Protein 5IR0 (pdb70)

Structure (mmCIF, N/CA/C/O backbone):
data_5IR0
#
_entry.id   5IR0
#
_cell.length_a   126.852
_cell.length_b   126.852
_cell.length_c   51.620
_cell.angle_alpha   90.00
_cell.angle_beta   90.00
_cell.angle_gamma   90.00
#
_symmetry.space_group_name_H-M   'P 43 21 2'
#
loop_
_entity.id
_entity.type
_entity.pdbx_description
1 polymer 'Uncharacterized protein ORF19'
2 non-polymer 'CITRIC ACID'
3 water water
#
loop_
_atom_site.group_PDB
_atom_site.id
_atom_site.type_symbol
_atom_site.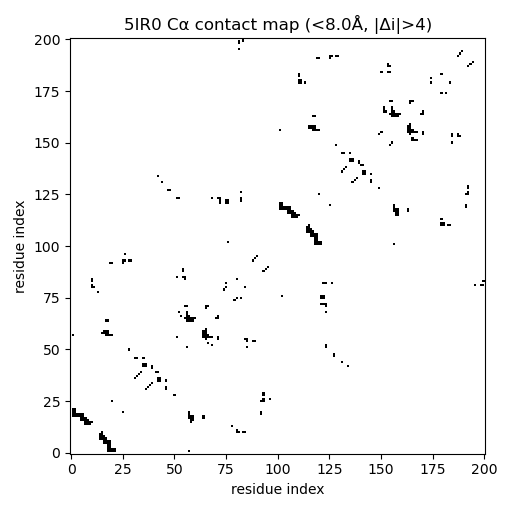label_atom_id
_atom_site.label_alt_id
_atom_site.label_comp_id
_atom_site.label_asym_id
_atom_site.label_entity_id
_atom_site.label_seq_id
_atom_site.pdbx_PDB_ins_code
_atom_site.Cartn_x
_atom_site.Cartn_y
_atom_site.Cartn_z
_atom_site.occupancy
_atom_site.B_iso_or_equiv
_atom_site.auth_seq_id
_atom_site.auth_comp_id
_atom_site.auth_asym_id
_atom_site.auth_atom_id
_atom_site.pdbx_PDB_model_num
ATOM 1 N N . GLY A 1 1 ? 60.908 32.664 34.735 1.00 50.30 0 GLY A N 1
ATOM 2 C CA . GLY A 1 1 ? 62.328 32.510 34.480 1.00 53.53 0 GLY A CA 1
ATOM 3 C C . GLY A 1 1 ? 62.589 31.867 33.134 1.00 54.36 0 GLY A C 1
ATOM 4 O O . GLY A 1 1 ? 63.188 30.794 33.052 1.00 60.59 0 GLY A O 1
ATOM 13 N N . TYR A 1 3 ? 61.735 34.275 30.067 1.00 52.29 2 TYR A N 1
ATOM 14 C CA . TYR A 1 3 ? 61.653 35.411 29.157 1.00 23.99 2 TYR A CA 1
ATOM 15 C C . TYR A 1 3 ? 62.551 36.563 29.614 1.00 24.00 2 TYR A C 1
ATOM 16 O O . TYR A 1 3 ? 62.954 36.617 30.775 1.00 24.52 2 TYR A O 1
ATOM 25 N N . THR A 1 4 ? 62.867 37.469 28.689 1.00 37.19 3 THR A N 1
ATOM 26 C CA . THR A 1 4 ? 63.706 38.631 28.986 1.00 38.55 3 THR A CA 1
ATOM 27 C C . THR A 1 4 ? 62.872 39.807 29.487 1.00 46.21 3 THR A C 1
ATOM 28 O O . THR A 1 4 ? 61.764 39.623 29.989 1.00 48.01 3 THR A O 1
ATOM 32 N N . ASN A 1 5 ? 63.413 41.013 29.348 1.00 47.48 4 ASN A N 1
ATOM 33 C CA . ASN A 1 5 ? 62.682 42.232 29.672 1.00 44.02 4 ASN A CA 1
ATOM 34 C C . ASN A 1 5 ? 62.516 43.107 28.430 1.00 40.02 4 ASN A C 1
ATOM 35 O O . ASN A 1 5 ? 61.637 43.967 28.379 1.00 58.13 4 ASN A O 1
ATOM 40 N N . THR A 1 6 ? 63.369 42.879 27.433 1.00 27.93 5 THR A N 1
ATOM 41 C CA . THR A 1 6 ? 63.268 43.577 26.154 1.00 35.46 5 THR A CA 1
ATOM 42 C C . THR A 1 6 ? 61.978 43.176 25.447 1.00 36.31 5 THR A C 1
ATOM 43 O O . THR A 1 6 ? 61.623 42.001 25.418 1.00 44.18 5 THR A O 1
ATOM 47 N N . ILE A 1 7 ? 61.283 44.151 24.871 1.00 30.90 6 ILE A N 1
ATOM 48 C CA . ILE A 1 7 ? 60.005 43.876 24.224 1.00 28.94 6 ILE A CA 1
ATOM 49 C C . ILE A 1 7 ? 60.039 44.156 22.723 1.00 30.52 6 ILE A C 1
ATOM 50 O O . ILE A 1 7 ? 60.324 45.271 22.291 1.00 37.49 6 ILE A O 1
ATOM 55 N N . ILE A 1 8 ? 59.759 43.119 21.937 1.00 28.69 7 ILE A N 1
ATOM 56 C CA . ILE A 1 8 ? 59.524 43.269 20.505 1.00 42.89 7 ILE A CA 1
ATOM 57 C C . ILE A 1 8 ? 58.041 43.531 20.298 1.00 43.57 7 ILE A C 1
ATOM 58 O O . ILE A 1 8 ? 57.226 43.179 21.147 1.00 52.65 7 ILE A O 1
ATOM 63 N N . LYS A 1 9 ? 57.684 44.134 19.170 1.00 36.60 8 LYS A N 1
ATOM 64 C CA . LYS A 1 9 ? 56.285 44.435 18.896 1.00 41.08 8 LYS A CA 1
ATOM 65 C C . LYS A 1 9 ? 56.024 44.425 17.396 1.00 40.01 8 LYS A C 1
ATOM 66 O O . LYS A 1 9 ? 56.948 44.590 16.600 1.00 40.18 8 LYS A O 1
ATOM 72 N N . THR A 1 10 ? 54.769 44.220 17.012 1.00 35.01 9 THR A N 1
ATOM 73 C CA . THR A 1 10 ? 54.402 44.204 15.602 1.00 35.93 9 THR A CA 1
ATOM 74 C C . THR A 1 10 ? 52.911 44.458 15.426 1.00 38.00 9 THR A C 1
ATOM 75 O O . THR A 1 10 ? 52.159 44.500 16.398 1.00 33.57 9 THR A O 1
ATOM 79 N N . GLU A 1 11 ? 52.495 44.635 14.177 1.00 43.74 10 GLU A N 1
ATOM 80 C CA . GLU A 1 11 ? 51.087 44.815 13.843 1.00 42.48 10 GLU A CA 1
ATOM 81 C C . GLU A 1 11 ? 50.592 43.695 12.938 1.00 45.30 10 GLU A C 1
ATOM 82 O O . GLU A 1 11 ? 50.974 43.616 11.771 1.00 45.14 10 GLU A O 1
ATOM 88 N N . ILE A 1 12 ? 49.752 42.823 13.486 1.00 54.64 11 ILE A N 1
ATOM 89 C CA . ILE A 1 12 ? 49.062 41.818 12.684 1.00 52.87 11 ILE A CA 1
ATOM 90 C C . ILE A 1 12 ? 47.578 42.163 12.630 1.00 63.98 11 ILE A C 1
ATOM 91 O O . ILE A 1 12 ? 46.985 42.524 13.647 1.00 52.86 11 ILE A O 1
ATOM 96 N N . ASP A 1 13 ? 46.995 42.057 11.438 1.00 84.19 12 ASP A N 1
ATOM 97 C CA . ASP A 1 13 ? 45.603 42.433 11.194 1.00 98.77 12 ASP A CA 1
ATOM 98 C C . ASP A 1 13 ? 45.340 43.889 11.581 1.00 96.62 12 ASP A C 1
ATOM 99 O O . ASP A 1 13 ? 45.723 44.810 10.859 1.00 97.09 12 ASP A O 1
ATOM 104 N N . GLU A 1 14 ? 44.692 44.090 12.725 1.00 91.17 13 GLU A N 1
ATOM 105 C CA . GLU A 1 14 ? 44.315 45.429 13.170 1.00 85.29 13 GLU A CA 1
ATOM 106 C C . GLU A 1 14 ? 45.092 45.869 14.408 1.00 67.72 13 GLU A C 1
ATOM 107 O O . GLU A 1 14 ? 45.422 47.046 14.563 1.00 43.84 13 GLU A O 1
ATOM 113 N N . LYS A 1 15 ? 45.380 44.913 15.286 1.00 71.31 14 LYS A N 1
ATOM 114 C CA . LYS A 1 15 ? 45.916 45.208 16.610 1.00 61.39 14 LYS A CA 1
ATOM 115 C C . LYS A 1 15 ? 47.441 45.178 16.665 1.00 54.94 14 LYS A C 1
ATOM 116 O O . LYS A 1 15 ? 48.084 44.404 15.956 1.00 44.34 14 LYS A O 1
ATOM 122 N N . VAL A 1 16 ? 48.014 46.032 17.509 1.00 56.32 15 VAL A N 1
ATOM 123 C CA . VAL A 1 16 ? 49.449 45.998 17.756 1.00 51.40 15 VAL A CA 1
ATOM 124 C C . VAL A 1 16 ? 49.694 44.983 18.869 1.00 50.41 15 VAL A C 1
ATOM 125 O O . VAL A 1 16 ? 49.105 45.069 19.948 1.00 26.30 15 VAL A O 1
ATOM 129 N N . ILE A 1 17 ? 50.533 43.994 18.583 1.00 50.33 16 ILE A N 1
ATOM 130 C CA . ILE A 1 17 ? 50.847 42.959 19.558 1.00 40.85 16 ILE A CA 1
ATOM 131 C C . ILE A 1 17 ? 52.330 42.987 19.902 1.00 25.17 16 ILE A C 1
ATOM 132 O O . ILE A 1 17 ? 53.184 43.084 19.022 1.00 25.08 16 ILE A O 1
ATOM 137 N N . LYS A 1 18 ? 52.625 42.912 21.195 1.00 24.73 17 LYS A N 1
ATOM 138 C CA . LYS A 1 18 ? 54.001 42.909 21.670 1.00 24.08 17 LYS A CA 1
ATOM 139 C C . LYS A 1 18 ? 54.245 41.702 22.567 1.00 32.29 17 LYS A C 1
ATOM 140 O O . LYS A 1 18 ? 53.348 41.253 23.280 1.00 24.57 17 LYS A O 1
ATOM 146 N N . ALA A 1 19 ? 55.460 41.172 22.519 1.00 30.52 18 ALA A N 1
ATOM 147 C CA . ALA A 1 19 ? 55.808 40.001 23.310 1.00 23.85 18 ALA A CA 1
ATOM 148 C C . ALA A 1 19 ? 57.230 40.102 23.837 1.00 46.04 18 ALA A C 1
ATOM 149 O O . ALA A 1 19 ? 58.089 40.722 23.210 1.00 50.04 18 ALA A O 1
ATOM 151 N N . PHE A 1 20 ? 57.472 39.496 24.995 1.00 35.17 19 PHE A N 1
ATOM 152 C CA . PHE A 1 20 ? 58.821 39.426 25.542 1.00 36.12 19 PHE A CA 1
ATOM 153 C C . PHE A 1 20 ? 59.716 38.614 24.610 1.00 43.89 19 PHE A C 1
ATOM 154 O O . PHE A 1 20 ? 59.233 37.780 23.844 1.00 54.35 19 PHE A O 1
ATOM 162 N N . LYS A 1 21 ? 61.019 38.870 24.662 1.00 32.03 20 LYS A N 1
ATOM 163 C CA . LYS A 1 21 ? 61.968 38.087 23.879 1.00 31.29 20 LYS A CA 1
ATOM 164 C C . LYS A 1 21 ? 62.496 36.961 24.758 1.00 42.13 20 LYS A C 1
ATOM 165 O O . LYS A 1 21 ? 62.577 37.107 25.976 1.00 51.98 20 LYS A O 1
ATOM 171 N N . LEU A 1 22 ? 62.835 35.832 24.146 1.00 39.29 21 LEU A N 1
ATOM 172 C CA . LEU A 1 22 ? 63.340 34.683 24.895 1.00 40.47 21 LEU A CA 1
ATOM 173 C C . LEU A 1 22 ? 64.796 34.877 25.321 1.00 42.85 21 LEU A C 1
ATOM 174 O O . LEU A 1 22 ? 65.514 35.698 24.749 1.00 41.66 21 LEU A O 1
ATOM 179 N N . ASP A 1 23 ? 65.220 34.116 26.328 1.00 38.23 22 ASP A N 1
ATOM 180 C CA . ASP A 1 23 ? 66.618 34.093 26.754 1.00 38.79 22 ASP A CA 1
ATOM 181 C C . ASP A 1 23 ? 67.524 33.573 25.638 1.00 37.82 22 ASP A C 1
ATOM 182 O O . ASP A 1 23 ? 67.048 32.994 24.665 1.00 37.31 22 ASP A O 1
ATOM 187 N N . ALA A 1 24 ? 68.830 33.772 25.790 1.00 41.47 23 ALA A N 1
ATOM 188 C CA . ALA A 1 24 ? 69.796 33.301 24.800 1.00 30.66 23 ALA A CA 1
ATOM 189 C C . ALA A 1 24 ? 69.858 31.776 24.758 1.00 27.31 23 ALA A C 1
ATOM 190 O O . ALA A 1 24 ? 69.849 31.175 23.682 1.00 28.10 23 ALA A O 1
ATOM 192 N N . LEU A 1 25 ? 69.930 31.158 25.933 1.00 24.57 24 LEU A N 1
ATOM 193 C CA . LEU A 1 25 ? 69.916 29.704 26.035 1.00 35.92 24 LEU A CA 1
ATOM 194 C C . LEU A 1 25 ? 68.599 29.135 25.520 1.00 41.94 24 LEU A C 1
ATOM 195 O O . LEU A 1 25 ? 68.585 28.173 24.755 1.00 43.40 24 LEU A O 1
ATOM 200 N N . THR A 1 26 ? 67.496 29.750 25.932 1.00 39.09 25 THR A N 1
ATOM 201 C CA . THR A 1 26 ? 66.165 29.270 25.574 1.00 31.66 25 THR A CA 1
ATOM 202 C C . THR A 1 26 ? 65.871 29.495 24.088 1.00 31.41 25 THR A C 1
ATOM 203 O O . THR A 1 26 ? 64.915 28.943 23.542 1.00 42.64 25 THR A O 1
ATOM 207 N N . ARG A 1 27 ? 66.699 30.308 23.439 1.00 29.93 26 ARG A N 1
ATOM 208 C CA . ARG A 1 27 ? 66.602 30.504 21.998 1.00 30.49 26 ARG A CA 1
ATOM 209 C C . ARG A 1 27 ? 67.495 29.523 21.248 1.00 35.76 26 ARG A C 1
ATOM 210 O O . ARG A 1 27 ? 67.117 29.021 20.194 1.00 39.34 26 ARG A O 1
ATOM 218 N N . SER A 1 28 ? 68.675 29.251 21.796 1.00 36.82 27 SER A N 1
ATOM 219 C CA . SER A 1 28 ? 69.610 28.319 21.175 1.00 33.55 27 SER A CA 1
ATOM 220 C C . SER A 1 28 ? 69.075 26.888 21.198 1.00 40.07 27 SER A C 1
ATOM 221 O O . SER A 1 28 ? 69.204 26.152 20.218 1.00 45.28 27 SER A O 1
ATOM 224 N N . LYS A 1 29 ? 68.481 26.507 22.326 1.00 39.33 28 LYS A N 1
ATOM 225 C CA . LYS A 1 29 ? 67.913 25.175 22.508 1.00 45.92 28 LYS A CA 1
ATOM 226 C C . LYS A 1 29 ? 66.829 24.881 21.475 1.00 46.32 28 LYS A C 1
ATOM 227 O O . LYS A 1 29 ? 66.915 23.896 20.740 1.00 55.85 28 LYS A O 1
ATOM 233 N N . LEU A 1 30 ? 65.815 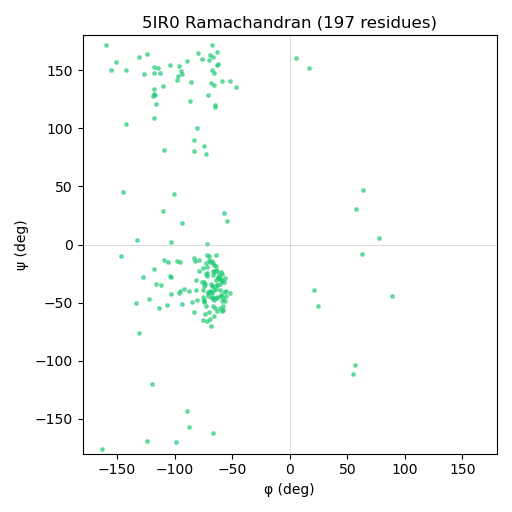25.742 21.436 1.00 39.59 29 LEU A N 1
ATOM 234 C CA . LEU A 1 30 ? 64.723 25.629 20.473 1.00 43.17 29 LEU A CA 1
ATOM 235 C C . LEU A 1 30 ? 65.254 25.605 19.045 1.00 47.96 29 LEU A C 1
ATOM 236 O O . LEU A 1 30 ? 64.884 24.743 18.248 1.00 49.60 29 LEU A O 1
ATOM 241 N N . PHE A 1 31 ? 66.139 26.548 18.741 1.00 37.66 30 PHE A N 1
ATOM 242 C CA . PHE A 1 31 ? 66.756 26.641 17.423 1.00 37.03 30 PHE A CA 1
ATOM 243 C C . PHE A 1 31 ? 67.575 25.398 17.066 1.00 35.68 30 PHE A C 1
ATOM 244 O O . PHE A 1 31 ? 67.737 25.078 15.891 1.00 33.33 30 PHE A O 1
ATOM 252 N N . PHE A 1 32 ? 68.083 24.692 18.071 1.00 34.87 31 PHE A N 1
ATOM 253 C CA . PHE A 1 32 ? 68.852 23.481 17.805 1.00 38.48 31 PHE A CA 1
ATOM 254 C C . PHE A 1 32 ? 67.963 22.314 17.377 1.00 53.74 31 PHE A C 1
ATOM 255 O O . PHE A 1 32 ? 68.267 21.631 16.396 1.00 61.43 31 PHE A O 1
ATOM 263 N N . LYS A 1 33 ? 66.874 22.077 18.106 1.00 56.90 32 LYS A N 1
ATOM 264 C CA . LYS A 1 33 ? 65.986 20.970 17.761 1.00 64.37 32 LYS A CA 1
ATOM 265 C C . LYS A 1 33 ? 65.111 21.283 16.552 1.00 72.92 32 LYS A C 1
ATOM 266 O O . LYS A 1 33 ? 64.780 20.384 15.784 1.00 93.73 32 LYS A O 1
ATOM 272 N N . LEU A 1 34 ? 64.743 22.547 16.373 1.00 48.71 33 LEU A N 1
ATOM 273 C CA . LEU A 1 34 ? 63.930 22.925 15.220 1.00 50.34 33 LEU A CA 1
ATOM 274 C C . LEU A 1 34 ? 64.675 22.701 13.909 1.00 63.25 33 LEU A C 1
ATOM 275 O O . LEU A 1 34 ? 64.083 22.270 12.919 1.00 68.34 33 LEU A O 1
ATOM 280 N N . THR A 1 35 ? 65.973 22.988 13.903 1.00 61.35 34 THR A N 1
ATOM 281 C CA . THR A 1 35 ? 66.786 22.748 12.716 1.00 63.08 34 THR A CA 1
ATOM 282 C C . THR A 1 35 ? 67.066 21.261 12.524 1.00 57.13 34 THR A C 1
ATOM 283 O O . THR A 1 35 ? 67.124 20.782 11.393 1.00 65.71 34 THR A O 1
ATOM 287 N N . THR A 1 36 ? 67.236 20.533 13.624 1.00 49.04 35 THR A N 1
ATOM 288 C CA . THR A 1 36 ? 67.576 19.114 13.540 1.00 57.85 35 THR A CA 1
ATOM 289 C C . THR A 1 36 ? 66.351 18.202 13.429 1.00 72.49 35 THR A C 1
ATOM 290 O O . THR A 1 36 ? 66.371 17.227 12.678 1.00 80.02 35 THR A O 1
ATOM 294 N N . LYS A 1 37 ? 65.288 18.514 14.164 1.00 74.85 36 LYS A N 1
ATOM 295 C CA . LYS A 1 37 ? 64.145 17.608 14.242 1.00 74.85 36 LYS A CA 1
ATOM 296 C C . LYS A 1 37 ? 62.955 18.055 13.387 1.00 80.65 36 LYS A C 1
ATOM 297 O O . LYS A 1 37 ? 61.912 17.401 13.382 1.00 77.88 36 LYS A O 1
ATOM 303 N N . LEU A 1 38 ? 63.117 19.157 12.658 1.00 84.79 37 LEU A N 1
ATOM 304 C CA . LEU A 1 38 ? 62.089 19.624 11.727 1.00 94.36 37 LEU A CA 1
ATOM 305 C C . LEU A 1 38 ? 62.679 20.015 10.367 1.00 92.24 37 LEU A C 1
ATOM 306 O O . LEU A 1 38 ? 62.204 19.559 9.325 1.00 96.09 37 LEU A O 1
ATOM 311 N N . ALA A 1 39 ? 63.720 20.844 10.382 1.00 83.04 38 ALA A N 1
ATOM 312 C CA . ALA A 1 39 ? 64.293 21.391 9.149 1.00 72.41 38 ALA A CA 1
ATOM 313 C C . ALA A 1 39 ? 65.074 20.378 8.307 1.00 66.95 38 ALA A C 1
ATOM 314 O O . ALA A 1 39 ? 64.671 20.054 7.189 1.00 67.82 38 ALA A O 1
ATOM 316 N N . VAL A 1 40 ? 66.190 19.882 8.838 1.00 62.82 39 VAL A N 1
ATOM 317 C CA . VAL A 1 40 ? 67.084 19.013 8.063 1.00 81.61 39 VAL A CA 1
ATOM 318 C C . VAL A 1 40 ? 66.509 17.653 7.619 1.00 99.83 39 VAL A C 1
ATOM 319 O O . VAL A 1 40 ? 67.160 16.947 6.848 1.00 101.07 39 VAL A O 1
ATOM 323 N N . PRO A 1 41 ? 65.315 17.257 8.111 1.00 106.71 40 PRO A N 1
ATOM 324 C CA . PRO A 1 41 ? 64.677 16.172 7.357 1.00 112.84 40 PRO A CA 1
ATOM 325 C C . PRO A 1 41 ? 64.391 16.532 5.897 1.00 107.90 40 PRO A C 1
ATOM 326 O O . PRO A 1 41 ? 64.266 15.636 5.061 1.00 107.01 40 PRO A O 1
ATOM 330 N N . PHE A 1 42 ? 64.279 17.824 5.603 1.00 100.56 41 PHE A N 1
ATOM 331 C CA . PHE A 1 42 ? 64.116 18.286 4.227 1.00 95.19 41 PHE A CA 1
ATOM 332 C C . PHE A 1 42 ? 65.369 19.011 3.744 1.00 83.64 41 PHE A C 1
ATOM 333 O O . PHE A 1 42 ? 66.345 18.382 3.338 1.00 80.71 41 PHE A O 1
ATOM 341 N N . HIS A 1 68 ? 57.779 11.315 9.800 1.00 112.86 67 HIS A N 1
ATOM 342 C CA . HIS A 1 68 ? 59.130 11.289 10.347 1.00 117.95 67 HIS A CA 1
ATOM 343 C C . HIS A 1 68 ? 59.311 12.347 11.426 1.00 118.69 67 HIS A C 1
ATOM 344 O O . HIS A 1 68 ? 59.886 12.079 12.482 1.00 115.38 67 HIS A O 1
ATOM 351 N N . LEU A 1 69 ? 58.817 13.550 11.149 1.00 122.62 68 LEU A N 1
ATOM 352 C CA . LEU A 1 69 ? 59.034 14.693 12.028 1.00 121.68 68 LEU A CA 1
ATOM 353 C C . LEU A 1 69 ? 58.350 14.518 13.379 1.00 117.66 68 LEU A C 1
ATOM 354 O O . LEU A 1 69 ? 57.288 13.901 13.480 1.00 117.83 68 LEU A O 1
ATOM 359 N N . ASP A 1 70 ? 58.972 15.071 14.415 1.00 109.01 69 ASP A N 1
ATOM 360 C CA . ASP A 1 70 ? 58.404 15.047 15.753 1.00 94.12 69 ASP A CA 1
ATOM 361 C C . ASP A 1 70 ? 57.185 15.957 15.808 1.00 88.38 69 ASP A C 1
ATOM 362 O O . ASP A 1 70 ? 57.034 16.856 14.982 1.00 82.91 69 ASP A O 1
ATOM 367 N N . GLN A 1 71 ? 56.317 15.718 16.784 1.00 90.64 70 GLN A N 1
ATOM 368 C CA . GLN A 1 71 ? 55.078 16.472 16.894 1.00 82.71 70 GLN A CA 1
ATOM 369 C C . GLN A 1 71 ? 55.060 17.273 18.192 1.00 82.23 70 GLN A C 1
ATOM 370 O O . GLN A 1 71 ? 54.530 18.382 18.244 1.00 81.36 70 GLN A O 1
ATOM 376 N N . GLU A 1 72 ? 55.664 16.705 19.231 1.00 86.79 71 GLU A N 1
ATOM 377 C CA . GLU A 1 72 ? 55.733 17.351 20.537 1.00 90.66 71 GLU A CA 1
ATOM 378 C C . GLU A 1 72 ? 56.737 18.511 20.483 1.00 92.46 71 GLU A C 1
ATOM 379 O O . GLU A 1 72 ? 56.727 19.392 21.339 1.00 83.90 71 GLU A O 1
ATOM 385 N N . THR A 1 73 ? 57.578 18.518 19.450 1.00 44.78 72 THR A N 1
ATOM 386 C CA . THR A 1 73 ? 58.507 19.623 19.209 1.00 50.58 72 THR A CA 1
ATOM 387 C C . THR A 1 73 ? 57.767 20.881 18.762 1.00 52.59 72 THR A C 1
ATOM 388 O O . THR A 1 73 ? 57.878 21.932 19.397 1.00 55.93 72 THR A O 1
ATOM 392 N N . PHE A 1 74 ? 57.026 20.772 17.661 1.00 51.46 73 PHE A N 1
ATOM 393 C CA . PHE A 1 74 ? 56.220 21.884 17.160 1.00 36.23 73 PHE A CA 1
ATOM 394 C C . PHE A 1 74 ? 55.264 22.386 18.231 1.00 27.49 73 PHE A C 1
ATOM 395 O O . PHE A 1 74 ? 55.065 23.589 18.388 1.00 23.23 73 PHE A O 1
ATOM 403 N N . GLU A 1 75 ? 54.685 21.447 18.971 1.00 24.89 74 GLU A N 1
ATOM 404 C CA . GLU A 1 75 ? 53.751 21.764 20.044 1.00 24.88 74 GLU A CA 1
ATOM 405 C C . GLU A 1 75 ? 54.458 22.455 21.210 1.00 35.00 74 GLU A C 1
ATOM 406 O O . GLU A 1 75 ? 53.883 23.326 21.862 1.00 38.99 74 GLU A O 1
ATOM 412 N N . GLU A 1 76 ? 55.709 22.079 21.463 1.00 34.10 75 GLU A N 1
ATOM 413 C CA . GLU A 1 76 ? 56.466 22.673 22.563 1.00 31.72 75 GLU A CA 1
ATOM 414 C C . GLU A 1 76 ? 56.859 24.121 22.266 1.00 30.14 75 GLU A C 1
ATOM 415 O O . GLU A 1 76 ? 56.776 24.978 23.144 1.00 32.11 75 GLU A O 1
ATOM 421 N N . THR A 1 77 ? 57.276 24.394 21.029 1.00 22.95 76 THR A N 1
ATOM 422 C CA . THR A 1 77 ? 57.756 25.728 20.657 1.00 22.80 76 THR A CA 1
ATOM 423 C C . THR A 1 77 ? 56.671 26.790 20.773 1.00 44.28 76 THR A C 1
ATOM 424 O O . THR A 1 77 ? 56.841 27.788 21.477 1.00 42.71 76 THR A O 1
ATOM 428 N N . GLN A 1 78 ? 55.565 26.574 20.068 1.00 34.37 77 GLN A N 1
ATOM 429 C CA . GLN A 1 78 ? 54.488 27.554 20.006 1.00 33.70 77 GLN A CA 1
ATOM 430 C C . GLN A 1 78 ? 53.824 27.750 21.364 1.00 27.61 77 GLN A C 1
ATOM 431 O O . GLN A 1 78 ? 53.144 28.743 21.591 1.00 32.81 77 GLN A O 1
ATOM 437 N N . LEU A 1 79 ? 54.026 26.802 22.270 1.00 22.87 78 LEU A N 1
ATOM 438 C CA . LEU A 1 79 ? 53.500 26.934 23.622 1.00 29.11 78 LEU A CA 1
ATOM 439 C C . LEU A 1 79 ? 54.398 27.868 24.438 1.00 29.96 78 LEU A C 1
ATOM 440 O O . LEU A 1 79 ? 54.017 28.334 25.512 1.00 41.43 78 LEU A O 1
ATOM 445 N N . ILE A 1 80 ? 55.586 28.145 23.903 1.00 28.07 79 ILE A N 1
ATOM 446 C CA . ILE A 1 80 ? 56.564 29.033 24.533 1.00 30.39 79 ILE A CA 1
ATOM 447 C C . ILE A 1 80 ? 56.582 30.398 23.858 1.00 22.33 79 ILE A C 1
ATOM 448 O O . ILE A 1 80 ? 56.651 31.432 24.522 1.00 22.21 79 ILE A O 1
ATOM 453 N N . LEU A 1 81 ? 56.538 30.388 22.528 1.00 30.61 80 LEU A N 1
ATOM 454 C CA . LEU A 1 81 ? 56.535 31.617 21.745 1.00 33.49 80 LEU A CA 1
ATOM 455 C C . LEU A 1 81 ? 55.254 32.410 22.006 1.00 28.19 80 LEU A C 1
ATOM 456 O O . LEU A 1 81 ? 55.310 33.612 22.277 1.00 22.12 80 LEU A O 1
ATOM 461 N N . PHE A 1 82 ? 54.108 31.734 21.958 1.00 26.84 81 PHE A N 1
ATOM 462 C CA . PHE A 1 82 ? 52.842 32.368 22.306 1.00 22.40 81 PHE A CA 1
ATOM 463 C C . PHE A 1 82 ? 52.816 32.646 23.810 1.00 22.34 81 PHE A C 1
ATOM 464 O O . PHE A 1 82 ? 51.994 33.414 24.300 1.00 58.24 81 PHE A O 1
ATOM 472 N N . GLY A 1 83 ? 53.736 32.016 24.532 1.00 22.33 82 GLY A N 1
ATOM 473 C CA . GLY A 1 83 ? 53.907 32.263 25.950 1.00 22.27 82 GLY A CA 1
ATOM 474 C C . GLY A 1 83 ? 54.541 33.608 26.259 1.00 31.64 82 GLY A C 1
ATOM 475 O O . GLY A 1 83 ? 54.341 34.164 27.335 1.00 27.94 82 GLY A O 1
ATOM 476 N N . SER A 1 84 ? 55.311 34.131 25.311 1.00 29.37 83 SER A N 1
ATOM 477 C CA . SER A 1 84 ? 56.012 35.400 25.487 1.00 21.85 83 SER A CA 1
ATOM 478 C C . SER A 1 84 ? 55.063 36.593 25.571 1.00 47.93 83 SER A C 1
ATOM 479 O O . SER A 1 84 ? 55.323 37.549 26.301 1.00 56.21 83 SER A O 1
ATOM 482 N N . ILE A 1 85 ? 53.976 36.521 24.807 1.00 43.08 84 ILE A N 1
ATOM 483 C CA . ILE A 1 85 ? 53.009 37.611 24.656 1.00 21.86 84 ILE A CA 1
ATOM 484 C C . ILE A 1 85 ? 52.596 38.248 25.988 1.00 34.56 84 ILE A C 1
ATOM 485 O O . ILE A 1 85 ? 52.333 37.546 26.968 1.00 31.57 84 ILE A O 1
ATOM 490 N N . VAL A 1 86 ? 52.542 39.579 26.024 1.00 21.69 85 VAL A N 1
ATOM 491 C CA . VAL A 1 86 ? 52.282 40.296 27.272 1.00 36.35 85 VAL A CA 1
ATOM 492 C C . VAL A 1 86 ? 50.860 40.849 27.373 1.00 21.68 85 VAL A C 1
ATOM 493 O O . VAL A 1 86 ? 50.205 41.100 26.361 1.00 21.72 85 VAL A O 1
ATOM 497 N N . GLU A 1 87 ? 50.396 41.032 28.608 1.00 23.18 86 GLU A N 1
ATOM 498 C CA . GLU A 1 87 ? 49.080 41.607 28.880 1.00 33.88 86 GLU A CA 1
ATOM 499 C C . GLU A 1 87 ? 49.178 42.732 29.911 1.00 47.80 86 GLU A C 1
ATOM 500 O O . GLU A 1 87 ? 49.124 43.912 29.563 1.00 63.01 86 GLU A O 1
ATOM 506 N N . ASP A 1 88 ? 49.333 42.357 31.177 1.00 47.34 87 ASP A N 1
ATOM 507 C CA . ASP A 1 88 ? 49.349 43.325 32.269 1.00 54.93 87 ASP A CA 1
ATOM 508 C C . ASP A 1 88 ? 50.764 43.631 32.743 1.00 46.93 87 ASP A C 1
ATOM 509 O O . ASP A 1 88 ? 51.019 43.704 33.945 1.00 47.03 87 ASP A O 1
ATOM 514 N N . GLY A 1 89 ? 51.682 43.806 31.800 1.00 49.71 88 GLY A N 1
ATOM 515 C CA . GLY A 1 89 ? 53.081 43.990 32.138 1.00 56.37 88 GLY A CA 1
ATOM 516 C C . GLY A 1 89 ? 53.727 42.667 32.508 1.00 50.54 88 GLY A C 1
ATOM 517 O O . GLY A 1 89 ? 54.883 42.624 32.935 1.00 44.35 88 GLY A O 1
ATOM 518 N N . GLU A 1 90 ? 52.965 41.588 32.350 1.00 46.14 89 GLU A N 1
ATOM 519 C CA . GLU A 1 90 ? 53.449 40.233 32.595 1.00 45.98 89 GLU A CA 1
ATOM 520 C C . GLU A 1 90 ? 53.240 39.403 31.330 1.00 54.56 89 GLU A C 1
ATOM 521 O O . GLU A 1 90 ? 52.915 39.956 30.285 1.00 59.28 89 GLU A O 1
ATOM 527 N N . ALA A 1 91 ? 53.418 38.087 31.416 1.00 51.55 90 ALA A N 1
ATOM 528 C CA . ALA A 1 91 ? 53.358 37.243 30.224 1.00 34.72 90 ALA A CA 1
ATOM 529 C C . ALA A 1 91 ? 52.234 36.213 30.253 1.00 42.84 90 ALA A C 1
ATOM 530 O O . ALA A 1 91 ? 51.863 35.705 31.310 1.00 53.81 90 ALA A O 1
ATOM 532 N N . LEU A 1 92 ? 51.704 35.911 29.071 1.00 42.86 91 LEU A N 1
ATOM 533 C CA . LEU A 1 92 ? 50.737 34.831 28.892 1.00 36.61 91 LEU A CA 1
ATOM 534 C C . LEU A 1 92 ? 51.425 33.474 28.966 1.00 36.43 91 LEU A C 1
ATOM 535 O O . LEU A 1 92 ? 51.773 32.906 27.940 1.00 45.68 91 LEU A O 1
ATOM 540 N N . ALA A 1 93 ? 51.619 32.950 30.170 1.00 32.28 92 ALA A N 1
ATOM 541 C CA . ALA A 1 93 ? 52.318 31.675 30.323 1.00 22.37 92 ALA A CA 1
ATOM 542 C C . ALA A 1 93 ? 51.443 30.474 29.939 1.00 29.56 92 ALA A C 1
ATOM 543 O O . ALA A 1 93 ? 51.734 29.767 28.973 1.00 22.61 92 ALA A O 1
ATOM 545 N N . THR A 1 94 ? 50.377 30.253 30.704 1.00 26.19 93 THR A N 1
ATOM 546 C CA . THR A 1 94 ? 49.508 29.087 30.532 1.00 27.05 93 THR A CA 1
ATOM 547 C C . THR A 1 94 ? 48.724 29.108 29.218 1.00 27.54 93 THR A C 1
ATOM 548 O O . THR A 1 94 ? 48.397 30.177 28.705 1.00 28.97 93 THR A O 1
ATOM 552 N N . PRO A 1 95 ? 48.409 27.914 28.679 1.00 23.02 94 PRO A N 1
ATOM 553 C CA . PRO A 1 95 ? 47.535 27.776 27.506 1.00 23.11 94 PRO A CA 1
ATOM 554 C C . PRO A 1 95 ? 46.119 28.259 27.798 1.00 36.14 94 PRO A C 1
ATOM 555 O O . PRO A 1 95 ? 45.368 28.584 26.877 1.00 28.47 94 PRO A O 1
ATOM 559 N N . GLU A 1 96 ? 45.772 28.281 29.082 1.00 32.87 95 GLU A N 1
ATOM 560 C CA . GLU A 1 96 ? 44.482 28.772 29.552 1.00 39.90 95 GLU A CA 1
ATOM 561 C C . GLU A 1 96 ? 44.294 30.240 29.171 1.00 38.13 95 GLU A C 1
ATOM 562 O O . GLU A 1 96 ? 43.171 30.697 28.959 1.00 47.56 95 GLU A O 1
ATOM 568 N N . ALA A 1 97 ? 45.405 30.965 29.070 1.00 35.00 96 ALA A N 1
ATOM 569 C CA . ALA A 1 97 ? 45.374 32.388 28.749 1.00 35.84 96 ALA A CA 1
ATOM 570 C C . ALA A 1 97 ? 45.904 32.688 27.347 1.00 33.52 96 ALA A C 1
ATOM 571 O O . ALA A 1 97 ? 45.726 33.795 26.841 1.00 47.33 96 ALA A O 1
ATOM 573 N N . ILE A 1 98 ? 46.557 31.709 26.726 1.00 28.95 97 ILE A N 1
ATOM 574 C CA . ILE A 1 98 ? 47.024 31.854 25.349 1.00 22.81 97 ILE A CA 1
ATOM 575 C C . ILE A 1 98 ? 45.842 31.729 24.386 1.00 37.97 97 ILE A C 1
ATOM 576 O O . ILE A 1 98 ? 45.700 32.521 23.455 1.00 22.90 97 ILE A O 1
ATOM 581 N N . ASN A 1 99 ? 44.992 30.733 24.624 1.00 51.27 98 ASN A N 1
ATOM 582 C CA . ASN A 1 99 ? 43.800 30.520 23.808 1.00 51.89 98 ASN A CA 1
ATOM 583 C C . ASN A 1 99 ? 42.705 31.541 24.109 1.00 46.89 98 ASN A C 1
ATOM 584 O O . ASN A 1 99 ? 41.937 31.916 23.222 1.00 49.60 98 ASN A O 1
ATOM 589 N N . LYS A 1 100 ? 42.636 31.980 25.363 1.00 23.17 99 LYS A N 1
ATOM 590 C CA . LYS A 1 100 ? 41.688 33.014 25.771 1.00 23.15 99 LYS A CA 1
ATOM 591 C C . LYS A 1 100 ? 41.991 34.322 25.048 1.00 23.03 99 LYS A C 1
ATOM 592 O O . LYS A 1 100 ? 41.091 34.979 24.521 1.00 43.97 99 LYS A O 1
ATOM 598 N N . TRP A 1 101 ? 43.270 34.679 25.021 1.00 22.88 100 TRP A N 1
ATOM 599 C CA . TRP A 1 101 ? 43.748 35.853 24.302 1.00 22.75 100 TRP A CA 1
ATOM 600 C C . TRP A 1 101 ? 43.409 35.769 22.818 1.00 22.83 100 TRP A C 1
ATOM 601 O O . TRP A 1 101 ? 42.875 36.712 22.234 1.00 40.51 100 TRP A O 1
ATOM 612 N N . PHE A 1 102 ? 43.719 34.625 22.221 1.00 22.91 101 PHE A N 1
ATOM 613 C CA . PHE A 1 102 ? 43.489 34.399 20.799 1.00 31.31 101 PHE A CA 1
ATOM 614 C C . PHE A 1 102 ? 42.017 34.489 20.392 1.00 35.93 101 PHE A C 1
ATOM 615 O O . PHE A 1 102 ? 41.702 34.845 19.257 1.00 29.26 101 PHE A O 1
ATOM 623 N N . GLU A 1 103 ? 41.119 34.158 21.314 1.00 30.65 102 GLU A N 1
ATOM 624 C CA . GLU A 1 103 ? 39.685 34.221 21.041 1.00 35.36 102 GLU A CA 1
ATOM 625 C C . GLU A 1 103 ? 39.201 35.671 21.046 1.00 44.86 102 GLU A C 1
ATOM 626 O O . GLU A 1 103 ? 38.361 36.058 20.229 1.00 62.01 102 GLU A O 1
ATOM 632 N N . TYR A 1 104 ? 39.735 36.468 21.968 1.00 37.32 103 TYR A N 1
ATOM 633 C CA . TYR A 1 104 ? 39.421 37.891 22.034 1.00 31.12 103 TYR A CA 1
ATOM 634 C C . TYR A 1 104 ? 40.006 38.620 20.835 1.00 24.85 103 TYR A C 1
ATOM 635 O O . TYR A 1 104 ? 39.284 39.061 19.943 1.00 37.08 103 TYR A O 1
ATOM 644 N N . ASN A 1 105 ? 41.330 38.727 20.827 1.00 25.57 104 ASN A N 1
ATOM 645 C CA . ASN A 1 105 ? 42.039 39.570 19.873 1.00 32.76 104 ASN A CA 1
ATOM 646 C C . ASN A 1 105 ? 42.017 39.049 18.437 1.00 34.88 104 ASN A C 1
ATOM 647 O O . ASN A 1 105 ? 42.412 39.755 17.514 1.00 51.69 104 ASN A O 1
ATOM 652 N N . ASP A 1 106 ? 41.555 37.815 18.260 1.00 22.97 105 ASP A N 1
ATOM 653 C CA . ASP A 1 106 ? 41.194 37.297 16.941 1.00 35.53 105 ASP A CA 1
ATOM 654 C C . ASP A 1 106 ? 42.343 37.346 15.927 1.00 36.82 105 ASP A C 1
ATOM 655 O O . ASP A 1 106 ? 42.115 37.483 14.725 1.00 23.07 105 ASP A O 1
ATOM 660 N N . VAL A 1 107 ? 43.574 37.226 16.412 1.00 36.29 106 VAL A N 1
ATOM 661 C CA . VAL A 1 107 ? 44.747 37.260 15.543 1.00 32.13 106 VAL A CA 1
ATOM 662 C C . VAL A 1 107 ? 45.057 35.876 14.979 1.00 37.32 106 VAL A C 1
ATOM 663 O O . VAL A 1 107 ? 44.948 34.875 15.682 1.00 53.04 106 VAL A O 1
ATOM 667 N N . ASN A 1 108 ? 45.436 35.825 13.706 1.00 22.94 107 ASN A N 1
ATOM 668 C CA . ASN A 1 108 ? 45.838 34.575 13.072 1.00 23.04 107 ASN A CA 1
ATOM 669 C C . ASN A 1 108 ? 47.106 34.019 13.711 1.00 34.89 107 ASN A C 1
ATOM 670 O O . ASN A 1 108 ? 48.147 34.678 13.704 1.00 42.23 107 ASN A O 1
ATOM 675 N N . PRO A 1 109 ? 47.015 32.799 14.268 1.00 33.10 108 PRO A N 1
ATOM 676 C CA . PRO A 1 109 ? 48.093 32.126 15.006 1.00 37.67 108 PRO A CA 1
ATOM 677 C C . PRO A 1 109 ? 49.405 31.996 14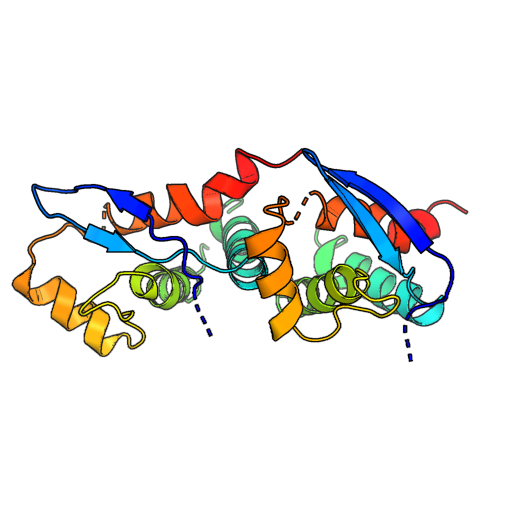.235 1.00 44.15 108 PRO A C 1
ATOM 678 O O . PRO A 1 109 ? 50.457 32.331 14.781 1.00 52.36 108 PRO A O 1
ATOM 690 N N . ASP A 1 111 ? 50.756 33.572 11.563 1.00 46.65 110 ASP A N 1
ATOM 691 C CA . ASP A 1 111 ? 51.489 34.816 11.336 1.00 52.70 110 ASP A CA 1
ATOM 692 C C . ASP A 1 111 ? 52.129 35.304 12.633 1.00 47.33 110 ASP A C 1
ATOM 693 O O . ASP A 1 111 ? 53.257 35.794 12.637 1.00 55.32 110 ASP A O 1
ATOM 698 N N . LEU A 1 112 ? 51.405 35.159 13.737 1.00 33.99 111 LEU A N 1
ATOM 699 C CA . LEU A 1 112 ? 51.955 35.476 15.049 1.00 27.99 111 LEU A CA 1
ATOM 700 C C . LEU A 1 112 ? 52.990 34.418 15.442 1.00 40.62 111 LEU A C 1
ATOM 701 O O . LEU A 1 112 ? 53.838 34.655 16.305 1.00 57.43 111 LEU A O 1
ATOM 706 N N . PHE A 1 113 ? 52.928 33.258 14.792 1.00 34.96 112 PHE A N 1
ATOM 707 C CA . PHE A 1 113 ? 53.924 32.210 14.995 1.00 29.96 112 PHE A CA 1
ATOM 708 C C . PHE A 1 113 ? 55.142 32.433 14.103 1.00 32.39 112 PHE A C 1
ATOM 709 O O . PHE A 1 113 ? 56.279 32.393 14.574 1.00 22.39 112 PHE A O 1
ATOM 717 N N . VAL A 1 114 ? 54.893 32.665 12.815 1.00 26.85 113 VAL A N 1
ATOM 718 C CA . VAL A 1 114 ? 55.956 32.929 11.845 1.00 22.46 113 VAL A CA 1
ATOM 719 C C . VAL A 1 114 ? 56.814 34.125 12.266 1.00 29.86 113 VAL A C 1
ATOM 720 O O . VAL A 1 114 ? 58.039 34.094 12.143 1.00 36.11 113 VAL A O 1
ATOM 724 N N . TRP A 1 115 ? 56.163 35.165 12.784 1.00 23.61 114 TRP A N 1
ATOM 725 C CA . TRP A 1 115 ? 56.860 36.357 13.264 1.00 26.86 114 TRP A CA 1
ATOM 726 C C . TRP A 1 115 ? 57.757 36.056 14.459 1.00 31.87 114 TRP A C 1
ATOM 727 O O . TRP A 1 115 ? 58.952 36.353 14.431 1.00 34.47 114 TRP A O 1
ATOM 738 N N . LEU A 1 116 ? 57.177 35.468 15.504 1.00 42.78 115 LEU A N 1
ATOM 739 C CA . LEU A 1 116 ? 57.914 35.163 16.728 1.00 38.97 115 LEU A CA 1
ATOM 740 C C . LEU A 1 116 ? 59.103 34.231 16.463 1.00 36.11 115 LEU A C 1
ATOM 741 O O . LEU A 1 116 ? 60.081 34.240 17.213 1.00 21.90 115 LEU A O 1
ATOM 746 N N . VAL A 1 117 ? 59.024 33.446 15.391 1.00 22.09 116 VAL A N 1
ATOM 747 C CA . VAL A 1 117 ? 60.143 32.610 14.970 1.00 29.84 116 VAL A CA 1
ATOM 748 C C . VAL A 1 117 ? 61.242 33.456 14.330 1.00 33.22 116 VAL A C 1
ATOM 749 O O . VAL A 1 117 ? 62.414 33.330 14.684 1.00 30.30 116 VAL A O 1
ATOM 753 N N . ASP A 1 118 ? 60.853 34.329 13.404 1.00 39.42 117 ASP A N 1
ATOM 754 C CA . ASP A 1 118 ? 61.801 35.198 12.706 1.00 47.59 117 ASP A CA 1
ATOM 755 C C . ASP A 1 118 ? 62.498 36.189 13.634 1.00 47.47 117 ASP A C 1
ATOM 756 O O . ASP A 1 118 ? 63.539 36.743 13.283 1.00 56.70 117 ASP A O 1
ATOM 761 N N . GLU A 1 119 ? 61.928 36.413 14.814 1.00 38.88 118 GLU A N 1
ATOM 762 C CA . GLU A 1 119 ? 62.460 37.416 15.732 1.00 37.70 118 GLU A CA 1
ATOM 763 C C . GLU A 1 119 ? 63.261 36.805 16.885 1.00 43.79 118 GLU A C 1
ATOM 764 O O . GLU A 1 119 ? 64.167 37.443 17.423 1.00 51.90 118 GLU A O 1
ATOM 770 N N . ASN A 1 120 ? 62.935 35.572 17.260 1.00 43.14 119 ASN A N 1
ATOM 771 C CA . ASN A 1 120 ? 63.625 34.920 18.369 1.00 42.63 119 ASN A CA 1
ATOM 772 C C . ASN A 1 120 ? 64.634 33.867 17.911 1.00 37.07 119 ASN A C 1
ATOM 773 O O . ASN A 1 120 ? 65.626 33.616 18.595 1.00 40.21 119 ASN A O 1
ATOM 778 N N . LEU A 1 121 ? 64.397 33.271 16.745 1.00 26.89 120 LEU A N 1
ATOM 779 C CA . LEU A 1 121 ? 65.202 32.138 16.290 1.00 26.02 120 LEU A CA 1
ATOM 780 C C . LEU A 1 121 ? 66.049 32.445 15.055 1.00 28.10 120 LEU A C 1
ATOM 781 O O . LEU A 1 121 ? 67.264 32.252 15.068 1.00 37.12 120 LEU A O 1
ATOM 786 N N . VAL A 1 122 ? 65.403 32.917 13.993 1.00 43.87 121 VAL A N 1
ATOM 787 C CA . VAL A 1 122 ? 66.079 33.199 12.726 1.00 60.05 121 VAL A CA 1
ATOM 788 C C . VAL A 1 122 ? 67.199 34.234 12.899 1.00 64.67 121 VAL A C 1
ATOM 789 O O . VAL A 1 122 ? 68.212 34.196 12.192 1.00 64.30 121 VAL A O 1
ATOM 793 N N . THR A 1 123 ? 67.019 35.137 13.861 1.00 58.83 122 THR A N 1
ATOM 794 C CA . THR A 1 123 ? 68.021 36.156 14.175 1.00 55.69 122 THR A CA 1
ATOM 795 C C . THR A 1 123 ? 69.367 35.544 14.564 1.00 56.54 122 THR A C 1
ATOM 796 O O . THR A 1 123 ? 70.420 36.131 14.306 1.00 61.16 122 THR A O 1
ATOM 800 N N . LEU A 1 124 ? 69.325 34.369 15.186 1.00 50.58 123 LEU A N 1
ATOM 801 C CA . LEU A 1 124 ? 70.537 33.646 15.556 1.00 46.28 123 LEU A CA 1
ATOM 802 C C . LEU A 1 124 ? 71.338 33.232 14.327 1.00 51.72 123 LEU A C 1
ATOM 803 O O . LEU A 1 124 ? 72.563 33.141 14.378 1.00 65.39 123 LEU A O 1
ATOM 808 N N . PHE A 1 125 ? 70.642 32.980 13.224 1.00 52.14 124 PHE A N 1
ATOM 809 C CA . PHE A 1 125 ? 71.303 32.559 11.996 1.00 59.79 124 PHE A CA 1
ATOM 810 C C . PHE A 1 125 ? 71.850 33.769 11.242 1.00 60.88 124 PHE A C 1
ATOM 811 O O . PHE A 1 125 ? 72.657 33.632 10.324 1.00 68.81 124 PHE A O 1
ATOM 819 N N . LYS A 1 126 ? 71.405 34.957 11.639 1.00 55.45 125 LYS A N 1
ATOM 820 C CA . LYS A 1 126 ? 71.891 36.195 11.039 1.00 57.62 125 LYS A CA 1
ATOM 821 C C . LYS A 1 126 ? 72.767 36.971 12.014 1.00 56.19 125 LYS A C 1
ATOM 822 O O . LYS A 1 126 ? 72.311 37.908 12.664 1.00 64.48 125 LYS A O 1
ATOM 828 N N . GLY A 1 127 ? 74.029 36.569 12.109 1.00 53.45 126 GLY A N 1
ATOM 829 C CA . GLY A 1 127 ? 74.965 37.202 13.015 1.00 56.37 126 GLY A CA 1
ATOM 830 C C . GLY A 1 127 ? 76.123 36.284 13.342 1.00 58.67 126 GLY A C 1
ATOM 831 O O . GLY A 1 127 ? 76.092 35.097 13.018 1.00 55.42 126 GLY A O 1
ATOM 832 N N . GLY B 1 1 ? 37.616 22.254 27.412 1.00 58.75 0 GLY B N 1
ATOM 833 C CA . GLY B 1 1 ? 39.013 22.647 27.436 1.00 61.11 0 GLY B CA 1
ATOM 834 C C . GLY B 1 1 ? 39.734 22.307 26.147 1.00 56.35 0 GLY B C 1
ATOM 835 O O . GLY B 1 1 ? 40.931 22.019 26.151 1.00 51.77 0 GLY B O 1
ATOM 844 N N . TYR B 1 3 ? 37.694 23.391 23.067 1.00 66.46 2 TYR B N 1
ATOM 845 C CA . TYR B 1 3 ? 36.830 24.076 22.120 1.00 62.12 2 TYR B CA 1
ATOM 846 C C . TYR B 1 3 ? 36.611 25.505 22.623 1.00 58.30 2 TYR B C 1
ATOM 847 O O . TYR B 1 3 ? 36.543 25.732 23.812 1.00 65.47 2 TYR B O 1
ATOM 856 N N . THR B 1 4 ? 36.395 26.264 21.634 1.00 49.50 3 THR B N 1
ATOM 857 C CA . THR B 1 4 ? 36.044 27.606 22.080 1.00 51.43 3 THR B CA 1
ATOM 858 C C . THR B 1 4 ? 34.581 27.836 22.309 1.00 55.16 3 THR B C 1
ATOM 859 O O . THR B 1 4 ? 33.908 26.972 22.805 1.00 47.25 3 THR B O 1
ATOM 863 N N . ASN B 1 5 ? 34.093 29.026 21.982 1.00 57.00 4 ASN B N 1
ATOM 864 C CA . ASN B 1 5 ? 32.676 29.302 22.162 1.00 57.32 4 ASN B CA 1
ATOM 865 C C . ASN B 1 5 ? 32.104 29.951 20.906 1.00 56.19 4 ASN B C 1
ATOM 866 O O . ASN B 1 5 ? 30.936 30.338 20.867 1.00 62.01 4 ASN B O 1
ATOM 871 N N . THR B 1 6 ? 32.942 30.066 19.881 1.00 58.12 5 THR B N 1
ATOM 872 C CA . THR B 1 6 ? 32.533 30.652 18.609 1.00 64.76 5 THR B CA 1
ATOM 873 C C . THR B 1 6 ? 31.836 29.588 17.758 1.00 59.48 5 THR B C 1
ATOM 874 O O . THR B 1 6 ? 32.476 28.867 16.992 1.00 64.32 5 THR B O 1
ATOM 878 N N . ILE B 1 7 ? 30.521 29.483 17.914 1.00 55.71 6 ILE B N 1
ATOM 879 C CA . ILE B 1 7 ? 29.737 28.477 17.201 1.00 51.84 6 ILE B CA 1
ATOM 880 C C . ILE B 1 7 ? 29.633 28.803 15.708 1.00 51.47 6 ILE B C 1
ATOM 881 O O . ILE B 1 7 ? 29.275 29.917 15.330 1.00 56.07 6 ILE B O 1
ATOM 886 N N . ILE B 1 8 ? 29.961 27.825 14.867 1.00 47.29 7 ILE B N 1
ATOM 887 C CA . ILE B 1 8 ? 29.776 27.937 13.422 1.00 47.66 7 ILE B CA 1
ATOM 888 C C . ILE B 1 8 ? 28.701 26.955 12.977 1.00 45.05 7 ILE B C 1
ATOM 889 O O . ILE B 1 8 ? 28.560 25.885 13.564 1.00 53.12 7 ILE B O 1
ATOM 894 N N . LYS B 1 9 ? 27.944 27.313 11.943 1.00 44.10 8 LYS B N 1
ATOM 895 C CA . LYS B 1 9 ? 26.846 26.463 11.492 1.00 46.76 8 LYS B CA 1
ATOM 896 C C . LYS B 1 9 ? 26.862 26.210 9.989 1.00 49.59 8 LYS B C 1
ATOM 897 O O . LYS B 1 9 ? 27.497 26.941 9.229 1.00 49.74 8 LYS B O 1
ATOM 903 N N . THR B 1 10 ? 26.155 25.161 9.580 1.00 56.37 9 THR B N 1
ATOM 904 C CA . THR B 1 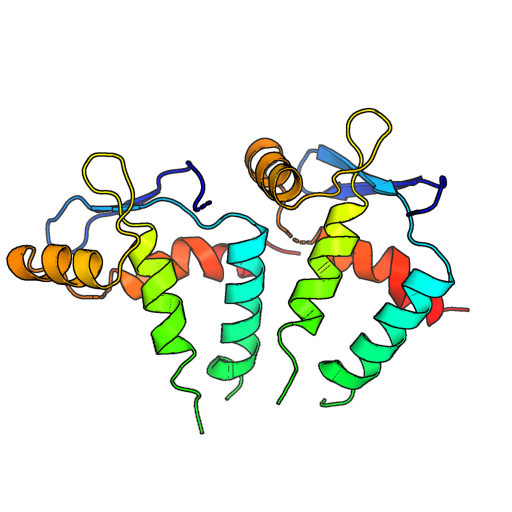10 ? 25.869 24.891 8.175 1.00 58.61 9 THR B CA 1
ATOM 905 C C . THR B 1 10 ? 24.721 23.887 8.118 1.00 60.90 9 THR B C 1
ATOM 906 O O . THR B 1 10 ? 24.159 23.528 9.153 1.00 56.75 9 THR B O 1
ATOM 910 N N . GLU B 1 11 ? 24.363 23.443 6.919 1.00 59.71 10 GLU B N 1
ATOM 911 C CA . GLU B 1 11 ? 23.288 22.468 6.770 1.00 68.48 10 GLU B CA 1
ATOM 912 C C . GLU B 1 11 ? 23.587 21.453 5.675 1.00 72.16 10 GLU B C 1
ATOM 913 O O . GLU B 1 11 ? 23.485 21.756 4.488 1.00 78.20 10 GLU B O 1
ATOM 919 N N . ILE B 1 12 ? 23.965 20.247 6.085 1.00 80.19 11 ILE B N 1
ATOM 920 C CA . ILE B 1 12 ? 24.108 19.137 5.152 1.00 83.74 11 ILE B CA 1
ATOM 921 C C . ILE B 1 12 ? 22.807 18.342 5.195 1.00 92.79 11 ILE B C 1
ATOM 922 O O . ILE B 1 12 ? 22.111 18.356 6.210 1.00 88.78 11 ILE B O 1
ATOM 927 N N . ASP B 1 13 ? 22.488 17.657 4.097 1.00 72.00 12 ASP B N 1
ATOM 928 C CA . ASP B 1 13 ? 21.189 17.011 3.922 1.00 84.00 12 ASP B CA 1
ATOM 929 C C . ASP B 1 13 ? 20.122 18.098 4.121 1.00 81.57 12 ASP B C 1
ATOM 930 O O . ASP B 1 13 ? 19.999 19.005 3.295 1.00 83.91 12 ASP B O 1
ATOM 935 N N . GLU B 1 14 ? 19.359 18.016 5.207 1.00 77.31 13 GLU B N 1
ATOM 936 C CA . GLU B 1 14 ? 18.434 19.074 5.605 1.00 77.74 13 GLU B CA 1
ATOM 937 C C . GLU B 1 14 ? 18.424 19.133 7.128 1.00 75.64 13 GLU B C 1
ATOM 938 O O . GLU B 1 14 ? 17.369 19.210 7.755 1.00 65.66 13 GLU B O 1
ATOM 944 N N . LYS B 1 15 ? 19.619 19.094 7.709 1.00 81.75 14 LYS B N 1
ATOM 945 C CA . LYS B 1 15 ? 19.796 18.984 9.152 1.00 75.26 14 LYS B CA 1
ATOM 946 C C . LYS B 1 15 ? 20.549 20.207 9.675 1.00 67.01 14 LYS B C 1
ATOM 947 O O . LYS B 1 15 ? 21.608 20.555 9.156 1.00 55.41 14 LYS B O 1
ATOM 953 N N . VAL B 1 16 ? 20.004 20.863 10.695 1.00 69.97 15 VAL B N 1
ATOM 954 C CA . VAL B 1 16 ? 20.674 22.022 11.280 1.00 69.27 15 VAL B CA 1
ATOM 955 C C . VAL B 1 16 ? 21.778 21.594 12.260 1.00 72.92 15 VAL B C 1
ATOM 956 O O . VAL B 1 16 ? 21.532 21.262 13.420 1.00 73.91 15 VAL B O 1
ATOM 960 N N . ILE B 1 17 ? 23.006 21.639 11.776 1.00 73.79 16 ILE B N 1
ATOM 961 C CA . ILE B 1 17 ? 24.132 21.267 12.609 1.00 61.51 16 ILE B CA 1
ATOM 962 C C . ILE B 1 17 ? 25.090 22.401 12.825 1.00 52.12 16 ILE B C 1
ATOM 963 O O . ILE B 1 17 ? 25.514 23.046 11.897 1.00 43.25 16 ILE B O 1
ATOM 968 N N . LYS B 1 18 ? 25.416 22.626 14.077 1.00 50.45 17 LYS B N 1
ATOM 969 C CA . LYS B 1 18 ? 26.385 23.645 14.443 1.00 47.14 17 LYS B CA 1
ATOM 970 C C . LYS B 1 18 ? 27.493 23.011 15.265 1.00 43.69 17 LYS B C 1
ATOM 971 O O . LYS B 1 18 ? 27.347 21.898 15.761 1.00 44.20 17 LYS B O 1
ATOM 977 N N . ALA B 1 19 ? 28.606 23.721 15.398 1.00 50.13 18 ALA B N 1
ATOM 978 C CA . ALA B 1 19 ? 29.751 23.200 16.126 1.00 45.82 18 ALA B CA 1
ATOM 979 C C . ALA B 1 19 ? 30.638 24.307 16.671 1.00 37.60 18 ALA B C 1
ATOM 980 O O . ALA B 1 19 ? 30.716 25.394 16.097 1.00 31.02 18 ALA B O 1
ATOM 982 N N . PHE B 1 20 ? 31.301 24.020 17.787 1.00 33.36 19 PHE B N 1
ATOM 983 C CA . PHE B 1 20 ? 32.310 24.920 18.326 1.00 35.73 19 PHE B CA 1
ATOM 984 C C . PHE B 1 20 ? 33.508 24.975 17.390 1.00 43.14 19 PHE B C 1
ATOM 985 O O . PHE B 1 20 ? 33.594 24.206 16.434 1.00 57.90 19 PHE B O 1
ATOM 993 N N . LYS B 1 21 ? 34.437 25.881 17.665 1.00 37.31 20 LYS B N 1
ATOM 994 C CA . LYS B 1 21 ? 35.675 25.918 16.906 1.00 47.85 20 LYS B CA 1
ATOM 995 C C . LYS B 1 21 ? 36.849 25.572 17.799 1.00 63.03 20 LYS B C 1
ATOM 996 O O . LYS B 1 21 ? 36.807 25.796 19.007 1.00 76.64 20 LYS B O 1
ATOM 1002 N N . LEU B 1 22 ? 37.893 25.016 17.195 1.00 58.66 21 LEU B N 1
ATOM 1003 C CA . LEU B 1 22 ? 39.112 24.697 17.919 1.00 51.53 21 LEU B CA 1
ATOM 1004 C C . LEU B 1 22 ? 39.817 25.981 18.348 1.00 47.66 21 LEU B C 1
ATOM 1005 O O . LEU B 1 22 ? 39.869 26.948 17.584 1.00 43.01 21 LEU B O 1
ATOM 1010 N N . ASP B 1 23 ? 40.345 25.995 19.570 1.00 41.63 22 ASP B N 1
ATOM 1011 C CA . ASP B 1 23 ? 41.155 27.119 20.028 1.00 50.17 22 ASP B CA 1
ATOM 1012 C C . ASP B 1 23 ? 42.451 27.178 19.226 1.00 43.41 22 ASP B C 1
ATOM 1013 O O . ASP B 1 23 ? 42.845 26.190 18.609 1.00 39.88 22 ASP B O 1
ATOM 1018 N N . ALA B 1 24 ? 43.108 28.335 19.244 1.00 50.28 23 ALA B N 1
ATOM 1019 C CA . ALA B 1 24 ? 44.274 28.590 18.393 1.00 47.11 23 ALA B CA 1
ATOM 1020 C C . ALA B 1 24 ? 45.358 27.518 18.498 1.00 28.97 23 ALA B C 1
ATOM 1021 O O . ALA B 1 24 ? 45.930 27.113 17.487 1.00 28.89 23 ALA B O 1
ATOM 1023 N N . LEU B 1 25 ? 45.635 27.063 19.716 1.00 28.75 24 LEU B N 1
ATOM 1024 C CA . LEU B 1 25 ? 46.645 26.033 19.941 1.00 32.76 24 LEU B CA 1
ATOM 1025 C C . LEU B 1 25 ? 46.238 24.692 19.331 1.00 40.06 24 LEU B C 1
ATOM 1026 O O . LEU B 1 25 ? 46.997 24.090 18.570 1.00 44.91 24 LEU B O 1
ATOM 1031 N N . THR B 1 26 ? 45.037 24.232 19.671 1.00 42.33 25 THR B N 1
ATOM 1032 C CA . THR B 1 26 ? 44.519 22.966 19.165 1.00 27.57 25 THR B CA 1
ATOM 1033 C C . THR B 1 26 ? 44.350 23.009 17.646 1.00 27.70 25 THR B C 1
ATOM 1034 O O . THR B 1 26 ? 44.560 22.011 16.956 1.00 32.48 25 THR B O 1
ATOM 1038 N N . ARG B 1 27 ? 43.975 24.177 17.134 1.00 28.06 26 ARG B N 1
ATOM 1039 C CA . ARG B 1 27 ? 43.787 24.370 15.703 1.00 28.28 26 ARG B CA 1
ATOM 1040 C C . ARG B 1 27 ? 45.133 24.380 14.977 1.00 28.35 26 ARG B C 1
ATOM 1041 O O . ARG B 1 27 ? 45.212 24.021 13.803 1.00 30.22 26 ARG B O 1
ATOM 1049 N N . SER B 1 28 ? 46.189 24.777 15.683 1.00 28.35 27 SER B N 1
ATOM 1050 C CA . SER B 1 28 ? 47.525 24.865 15.096 1.00 28.50 27 SER B CA 1
ATOM 1051 C C . SER B 1 28 ? 48.217 23.507 15.026 1.00 28.15 27 SER B C 1
ATOM 1052 O O . SER B 1 28 ? 48.779 23.146 13.991 1.00 28.28 27 SER B O 1
ATOM 1055 N N . LYS B 1 29 ? 48.187 22.774 16.136 1.00 31.91 28 LYS B N 1
ATOM 1056 C CA . LYS B 1 29 ? 48.768 21.436 16.210 1.00 35.14 28 LYS B CA 1
ATOM 1057 C C . LYS B 1 29 ? 48.140 20.516 15.171 1.00 36.80 28 LYS B C 1
ATOM 1058 O O . LYS B 1 29 ? 48.838 19.790 14.459 1.00 31.01 28 LYS B O 1
ATOM 1064 N N . LEU B 1 30 ? 46.813 20.559 15.097 1.00 39.54 29 LEU B N 1
ATOM 1065 C CA . LEU B 1 30 ? 46.054 19.732 14.167 1.00 35.69 29 LEU B CA 1
ATOM 1066 C C . LEU B 1 30 ? 46.324 20.133 12.718 1.00 37.80 29 LEU B C 1
ATOM 1067 O O . LEU B 1 30 ? 46.381 19.282 11.835 1.00 33.43 29 LEU B O 1
ATOM 1072 N N . PHE B 1 31 ? 46.503 21.427 12.476 1.00 28.12 30 PHE B N 1
ATOM 1073 C CA . PHE B 1 31 ? 46.832 21.895 11.135 1.00 38.07 30 PHE B CA 1
ATOM 1074 C C . PHE B 1 31 ? 48.233 21.458 10.707 1.00 28.64 30 PHE B C 1
ATOM 1075 O O . PHE B 1 31 ? 48.443 21.076 9.555 1.00 28.92 30 PHE B O 1
ATOM 1083 N N . PHE B 1 32 ? 49.192 21.517 11.625 1.00 29.69 31 PHE B N 1
ATOM 1084 C CA . PHE B 1 32 ? 50.558 21.116 11.302 1.00 29.65 31 PHE B CA 1
ATOM 1085 C C . PHE B 1 32 ? 50.665 19.611 11.069 1.00 32.16 31 PHE B C 1
ATOM 1086 O O . PHE B 1 32 ? 51.366 19.175 10.160 1.00 30.93 31 PHE B O 1
ATOM 1094 N N . LYS B 1 33 ? 49.963 18.827 11.885 1.00 35.12 32 LYS B N 1
ATOM 1095 C CA . LYS B 1 33 ? 50.007 17.367 11.795 1.00 32.54 32 LYS B CA 1
ATOM 1096 C C . LYS B 1 33 ? 49.528 16.863 10.434 1.00 35.35 32 LYS B C 1
ATOM 1097 O O . LYS B 1 33 ? 50.243 16.128 9.754 1.00 41.16 32 LYS B O 1
ATOM 1103 N N . LEU B 1 34 ? 48.321 17.268 10.048 1.00 32.81 33 LEU B N 1
ATOM 1104 C CA . LEU B 1 34 ? 47.735 16.892 8.761 1.00 31.99 33 LEU B CA 1
ATOM 1105 C C . LEU B 1 34 ? 48.600 17.322 7.584 1.00 42.97 33 LEU B C 1
ATOM 1106 O O . LEU B 1 34 ? 48.934 16.505 6.725 1.00 47.43 33 LEU B O 1
ATOM 1111 N N . THR B 1 35 ? 48.961 18.603 7.547 1.00 43.43 34 THR B N 1
ATOM 1112 C CA . THR B 1 35 ? 49.780 19.136 6.463 1.00 38.53 34 THR B CA 1
ATOM 1113 C C . THR B 1 35 ? 51.140 18.437 6.391 1.00 47.47 34 THR B C 1
ATOM 1114 O O . THR B 1 35 ? 51.686 18.242 5.306 1.00 54.60 34 THR B O 1
ATOM 1118 N N . THR B 1 36 ? 51.677 18.051 7.543 1.00 29.41 35 THR B N 1
ATOM 1119 C CA . THR B 1 36 ? 52.928 17.303 7.579 1.00 39.28 35 THR B CA 1
ATOM 1120 C C . THR B 1 36 ? 52.749 15.863 7.107 1.00 53.84 35 THR B C 1
ATOM 1121 O O . THR B 1 36 ? 53.460 15.399 6.213 1.00 57.09 35 THR B O 1
ATOM 1125 N N . LYS B 1 37 ? 51.790 15.165 7.710 1.00 58.70 36 LYS B N 1
ATOM 1126 C CA . LYS B 1 37 ? 51.691 13.717 7.572 1.00 60.17 36 LYS B CA 1
ATOM 1127 C C . LYS B 1 37 ? 50.727 13.232 6.484 1.00 72.02 36 LYS B C 1
ATOM 1128 O O . LYS B 1 37 ? 50.769 12.062 6.108 1.00 72.72 36 LYS B O 1
ATOM 1134 N N . LEU B 1 38 ? 49.863 14.111 5.981 1.00 77.03 37 LEU B N 1
ATOM 1135 C CA . LEU B 1 38 ? 48.873 13.689 4.986 1.00 78.19 37 LEU B CA 1
ATOM 1136 C C . LEU B 1 38 ? 48.858 14.528 3.708 1.00 61.96 37 LEU B C 1
ATOM 1137 O O . LEU B 1 38 ? 48.500 14.027 2.642 1.00 63.42 37 LEU B O 1
ATOM 1142 N N . ALA B 1 39 ? 49.248 15.793 3.804 1.00 54.41 38 ALA B N 1
ATOM 1143 C CA . ALA B 1 39 ? 49.212 16.673 2.637 1.00 62.63 38 ALA B CA 1
ATOM 1144 C C . ALA B 1 39 ? 50.253 16.296 1.580 1.00 76.53 38 ALA B C 1
ATOM 1145 O O . ALA B 1 39 ? 49.901 15.902 0.466 1.00 86.67 38 ALA B O 1
ATOM 1147 N N . VAL B 1 40 ? 51.531 16.410 1.934 1.00 73.81 39 VAL B N 1
ATOM 1148 C CA . VAL B 1 40 ? 52.617 16.213 0.972 1.00 87.39 39 VAL B CA 1
ATOM 1149 C C . VAL B 1 40 ? 52.764 14.771 0.423 1.00 103.12 39 VAL B C 1
ATOM 1150 O O . VAL B 1 40 ? 53.269 14.598 -0.688 1.00 107.74 39 VAL B O 1
ATOM 1154 N N . PRO B 1 41 ? 52.329 13.781 1.195 1.00 105.68 40 PRO B N 1
ATOM 1155 C CA . PRO B 1 41 ? 52.419 12.379 0.775 1.00 94.49 40 PRO B CA 1
ATOM 1156 C C . PRO B 1 41 ? 51.523 12.089 -0.424 1.00 87.51 40 PRO B C 1
ATOM 1157 O O . PRO B 1 41 ? 51.810 12.579 -1.516 1.00 78.21 40 PRO B O 1
ATOM 1161 N N . HIS B 1 68 ? 53.618 5.026 3.401 1.00 91.31 67 HIS B N 1
ATOM 1162 C CA . HIS B 1 68 ? 52.266 5.252 2.905 1.00 92.37 67 HIS B CA 1
ATOM 1163 C C . HIS B 1 68 ? 51.515 6.129 3.914 1.00 87.12 67 HIS B C 1
ATOM 1164 O O . HIS B 1 68 ? 51.970 6.290 5.046 1.00 79.11 67 HIS B O 1
ATOM 1171 N N . LEU B 1 69 ? 50.385 6.700 3.500 1.00 86.37 68 LEU B N 1
ATOM 1172 C CA . LEU B 1 69 ? 49.625 7.648 4.323 1.00 81.60 68 LEU B CA 1
ATOM 1173 C C . LEU B 1 69 ? 49.319 7.133 5.735 1.00 83.34 68 LEU B C 1
ATOM 1174 O O . LEU B 1 69 ? 49.008 5.958 5.928 1.00 79.86 68 LEU B O 1
ATOM 1179 N N . ASP B 1 70 ? 49.415 8.028 6.717 1.00 86.07 69 ASP B N 1
ATOM 1180 C CA . ASP B 1 70 ? 49.224 7.676 8.124 1.00 82.35 69 ASP B CA 1
ATOM 1181 C C . ASP B 1 70 ? 47.764 7.328 8.413 1.00 75.29 69 ASP B C 1
ATOM 1182 O O . ASP B 1 70 ? 46.878 7.657 7.628 1.00 84.10 69 ASP B O 1
ATOM 1187 N N . GLN B 1 71 ? 47.518 6.666 9.541 1.00 66.89 70 GLN B N 1
ATOM 1188 C CA . GLN B 1 71 ? 46.173 6.198 9.865 1.00 58.69 70 GLN B CA 1
ATOM 1189 C C . GLN B 1 71 ? 45.648 6.732 11.203 1.00 56.06 70 GLN B C 1
ATOM 1190 O O . GLN B 1 71 ? 44.517 7.216 11.278 1.00 48.19 70 GLN B O 1
ATOM 1196 N N . GLU B 1 72 ? 46.465 6.657 12.252 1.00 62.48 71 GLU B N 1
ATOM 1197 C CA . GLU B 1 72 ? 46.051 7.135 13.573 1.00 57.86 71 GLU B CA 1
ATOM 1198 C C . GLU B 1 72 ? 45.986 8.660 13.626 1.00 49.28 71 GLU B C 1
ATOM 1199 O O . GLU B 1 72 ? 45.675 9.238 14.666 1.00 48.92 71 GLU B O 1
ATOM 1205 N N . THR B 1 73 ? 46.299 9.302 12.503 1.00 47.85 72 THR B N 1
ATOM 1206 C CA . THR B 1 73 ? 46.149 10.744 12.360 1.00 43.69 72 THR B CA 1
ATOM 1207 C C . THR B 1 73 ? 44.705 11.067 11.992 1.00 39.96 72 THR B C 1
ATOM 1208 O O . THR B 1 73 ? 44.015 11.774 12.725 1.00 37.11 72 THR B O 1
ATOM 1212 N N . PHE B 1 74 ? 44.231 10.508 10.887 1.00 41.28 73 PHE B N 1
ATOM 1213 C CA . PHE B 1 74 ? 42.862 10.753 10.463 1.00 34.83 73 PHE B CA 1
ATOM 1214 C C . PHE B 1 74 ? 41.912 10.258 11.548 1.00 39.34 73 PHE B C 1
ATOM 1215 O O . PHE B 1 74 ? 40.893 10.890 11.830 1.00 38.16 73 PHE B O 1
ATOM 1223 N N . GLU B 1 75 ? 42.251 9.125 12.153 1.00 38.71 74 GLU B N 1
ATOM 1224 C CA . GLU B 1 75 ? 41.429 8.544 13.206 1.00 37.66 74 GLU B CA 1
ATOM 1225 C C . GLU B 1 75 ? 41.435 9.415 14.462 1.00 43.34 74 GLU B C 1
ATOM 1226 O O . GLU B 1 75 ? 40.597 9.253 15.347 1.00 46.83 74 GLU B O 1
ATOM 1232 N N . GLU B 1 76 ? 42.376 10.352 14.526 1.00 46.82 75 GLU B N 1
ATOM 1233 C CA . GLU B 1 76 ? 42.500 11.238 15.681 1.00 46.13 75 GLU B CA 1
ATOM 1234 C C . GLU B 1 76 ? 41.772 12.567 15.466 1.00 36.54 75 GLU B C 1
ATOM 1235 O O . GLU B 1 76 ? 41.135 13.083 16.387 1.00 34.38 75 GLU B O 1
ATOM 1241 N N . THR B 1 77 ? 41.862 13.118 14.256 1.00 19.47 76 THR B N 1
ATOM 1242 C CA . THR B 1 77 ? 41.212 14.393 13.947 1.00 30.42 76 THR B CA 1
ATOM 1243 C C . THR B 1 77 ? 39.711 14.292 14.151 1.00 39.98 76 THR B C 1
ATOM 1244 O O . THR B 1 77 ? 39.087 15.201 14.703 1.00 44.68 76 THR B O 1
ATOM 1248 N N . GLN B 1 78 ? 39.146 13.181 13.685 1.00 43.29 77 GLN B N 1
ATOM 1249 C CA . GLN B 1 78 ? 37.721 12.910 13.814 1.00 32.06 77 GLN B CA 1
ATOM 1250 C C . GLN B 1 78 ? 37.262 12.975 15.264 1.00 26.41 77 GLN B C 1
ATOM 1251 O O . GLN B 1 78 ? 36.235 13.572 15.567 1.00 32.86 77 GLN B O 1
ATOM 1257 N N . LEU B 1 79 ? 38.038 12.375 16.159 1.00 20.24 78 LEU B N 1
ATOM 1258 C CA . LEU B 1 79 ? 37.703 12.395 17.578 1.00 22.81 78 LEU B CA 1
ATOM 1259 C C . LEU B 1 79 ? 37.792 13.813 18.144 1.00 27.42 78 LEU B C 1
ATOM 1260 O O . LEU B 1 79 ? 37.161 14.123 19.155 1.00 42.83 78 LEU B O 1
ATOM 1265 N N . ILE B 1 80 ? 38.558 14.673 17.479 1.00 24.44 79 ILE B N 1
ATOM 1266 C CA . ILE B 1 80 ? 38.653 16.076 17.869 1.00 28.01 79 ILE B CA 1
ATOM 1267 C C . ILE B 1 80 ? 37.650 16.929 17.094 1.00 27.94 79 ILE B C 1
ATOM 1268 O O . ILE B 1 80 ? 36.891 17.690 17.687 1.00 20.71 79 ILE B O 1
ATOM 1273 N N . LEU B 1 81 ? 37.641 16.794 15.770 1.00 38.55 80 LEU B N 1
ATOM 1274 C CA . LEU B 1 81 ? 36.779 17.618 14.925 1.00 20.04 80 LEU B CA 1
ATOM 1275 C C . LEU B 1 81 ? 35.292 17.332 15.145 1.00 20.46 80 LEU B C 1
ATOM 1276 O O . LEU B 1 81 ? 34.499 18.264 15.281 1.00 20.90 80 LEU B O 1
ATOM 1281 N N . PHE B 1 82 ? 34.914 16.055 15.194 1.00 22.38 81 PHE B N 1
ATOM 1282 C CA . PHE B 1 82 ? 33.515 15.698 15.430 1.00 24.40 81 PHE B CA 1
ATOM 1283 C C . PHE B 1 82 ? 33.107 15.971 16.877 1.00 32.56 81 PHE B C 1
ATOM 1284 O O . PHE B 1 82 ? 31.932 15.886 17.226 1.00 52.00 81 PHE B O 1
ATOM 1292 N N . GLY B 1 83 ? 34.083 16.302 17.714 1.00 26.66 82 GLY B N 1
ATOM 1293 C CA . GLY B 1 83 ? 33.812 16.687 19.085 1.00 23.27 82 GLY B CA 1
ATOM 1294 C C . GLY B 1 83 ? 33.321 18.116 19.215 1.00 27.89 82 GLY B C 1
ATOM 1295 O O . GLY B 1 83 ? 32.669 18.469 20.192 1.00 26.72 82 GLY B O 1
ATOM 1296 N N . SER B 1 84 ? 33.638 18.941 18.223 1.00 22.22 83 SER B N 1
ATOM 1297 C CA . SER B 1 84 ? 33.206 20.337 18.204 1.00 26.00 83 SER B CA 1
ATOM 1298 C C . SER B 1 84 ? 31.688 20.467 18.086 1.00 44.36 83 SER B C 1
ATOM 1299 O O . SER B 1 84 ? 31.115 21.484 18.477 1.00 54.71 83 SER B O 1
ATOM 1302 N N . ILE B 1 85 ? 31.052 19.436 17.537 1.00 44.98 84 ILE B N 1
ATOM 1303 C CA . ILE B 1 85 ? 29.606 19.427 17.313 1.00 40.39 84 ILE B CA 1
ATOM 1304 C C . ILE B 1 85 ? 28.844 19.626 18.630 1.00 40.17 84 ILE B C 1
ATOM 1305 O O . ILE B 1 85 ? 29.234 19.086 19.669 1.00 25.43 84 ILE B O 1
ATOM 1310 N N . VAL B 1 86 ? 27.764 20.402 18.586 1.00 26.39 85 VAL B N 1
ATOM 1311 C CA . VAL B 1 86 ? 27.069 20.803 19.807 1.00 34.21 85 VAL B CA 1
ATOM 1312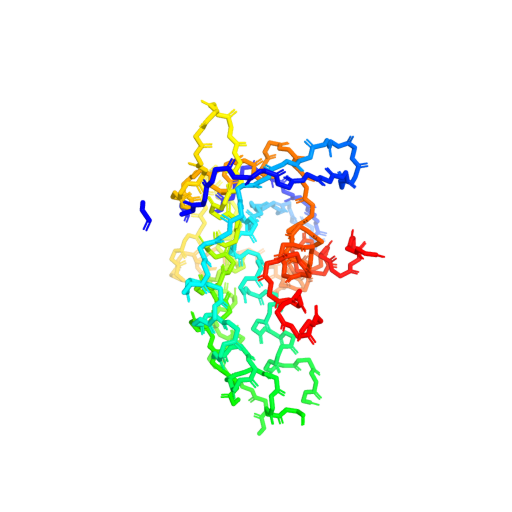 C C . VAL B 1 86 ? 25.842 19.937 20.129 1.00 43.84 85 VAL B C 1
ATOM 1313 O O . VAL B 1 86 ? 25.029 19.632 19.255 1.00 28.85 85 VAL B O 1
ATOM 1317 N N . GLU B 1 87 ? 25.567 19.603 21.373 1.00 45.87 86 GLU B N 1
ATOM 1318 C CA . GLU B 1 87 ? 24.315 18.904 21.595 1.00 64.46 86 GLU B CA 1
ATOM 1319 C C . GLU B 1 87 ? 23.509 19.776 22.518 1.00 83.74 86 GLU B C 1
ATOM 1320 O O . GLU B 1 87 ? 23.180 20.911 22.223 1.00 88.63 86 GLU B O 1
ATOM 1326 N N . ASP B 1 88 ? 23.165 19.281 23.655 1.00 88.69 87 ASP B N 1
ATOM 1327 C CA . ASP B 1 88 ? 22.422 20.185 24.424 1.00 83.24 87 ASP B CA 1
ATOM 1328 C C . ASP B 1 88 ? 23.384 21.248 24.917 1.00 74.96 87 ASP B C 1
ATOM 1329 O O . ASP B 1 88 ? 23.838 21.222 26.036 1.00 85.05 87 ASP B O 1
ATOM 1334 N N . GLY B 1 89 ? 23.712 22.163 24.015 1.00 65.01 88 GLY B N 1
ATOM 1335 C CA . GLY B 1 89 ? 24.531 23.332 24.292 1.00 64.32 88 GLY B CA 1
ATOM 1336 C C . GLY B 1 89 ? 25.947 23.011 24.724 1.00 73.25 88 GLY B C 1
ATOM 1337 O O . GLY B 1 89 ? 26.789 23.897 24.849 1.00 65.58 88 GLY B O 1
ATOM 1338 N N . GLU B 1 90 ? 26.199 21.729 24.960 1.00 77.50 89 GLU B N 1
ATOM 1339 C CA . GLU B 1 90 ? 27.526 21.237 25.309 1.00 78.40 89 GLU B CA 1
ATOM 1340 C C . GLU B 1 90 ? 28.169 20.668 24.045 1.00 79.15 89 GLU B C 1
ATOM 1341 O O . GLU B 1 90 ? 27.636 20.844 22.951 1.00 73.64 89 GLU B O 1
ATOM 1347 N N . ALA B 1 91 ? 29.302 19.987 24.187 1.00 77.10 90 ALA B N 1
ATOM 1348 C CA . ALA B 1 91 ? 29.971 19.387 23.035 1.00 56.83 90 ALA B CA 1
ATOM 1349 C C . ALA B 1 91 ? 30.046 17.867 23.153 1.00 57.62 90 ALA B C 1
ATOM 1350 O O . ALA B 1 91 ? 30.065 17.323 24.256 1.00 65.16 90 ALA B O 1
ATOM 1352 N N . LEU B 1 92 ? 30.089 17.186 22.010 1.00 49.84 91 LEU B N 1
ATOM 1353 C CA . LEU B 1 92 ? 30.184 15.728 21.993 1.00 41.67 91 LEU B CA 1
ATOM 1354 C C . LEU B 1 92 ? 31.640 15.284 22.146 1.00 42.94 91 LEU B C 1
ATOM 1355 O O . LEU B 1 92 ? 32.297 14.949 21.164 1.00 54.83 91 LEU B O 1
ATOM 1360 N N . ALA B 1 93 ? 32.140 15.282 23.379 1.00 24.91 92 ALA B N 1
ATOM 1361 C CA . ALA B 1 93 ? 33.539 14.939 23.641 1.00 38.69 92 ALA B CA 1
ATOM 1362 C C . ALA B 1 93 ? 33.871 13.479 23.307 1.00 42.86 92 ALA B C 1
ATOM 1363 O O . ALA B 1 93 ? 34.685 13.207 22.426 1.00 35.06 92 ALA B O 1
ATOM 1365 N N . THR B 1 94 ? 33.227 12.543 23.967 1.00 52.50 93 THR B N 1
ATOM 1366 C CA . THR B 1 94 ? 33.512 11.147 23.804 1.00 50.61 93 THR B CA 1
ATOM 1367 C C . THR B 1 94 ? 33.264 10.652 22.416 1.00 50.35 93 THR B C 1
ATOM 1368 O O . THR B 1 94 ? 32.525 11.252 21.687 1.00 23.79 93 THR B O 1
ATOM 1372 N N . PRO B 1 95 ? 33.981 9.524 22.031 1.00 46.51 94 PRO B N 1
ATOM 1373 C CA . PRO B 1 95 ? 33.726 9.060 20.666 1.00 51.04 94 PRO B CA 1
ATOM 1374 C C . PRO B 1 95 ? 32.494 8.219 20.675 1.00 48.79 94 PRO B C 1
ATOM 1375 O O . PRO B 1 95 ? 31.918 7.843 19.688 1.00 35.17 94 PRO B O 1
ATOM 1379 N N . GLU B 1 96 ? 32.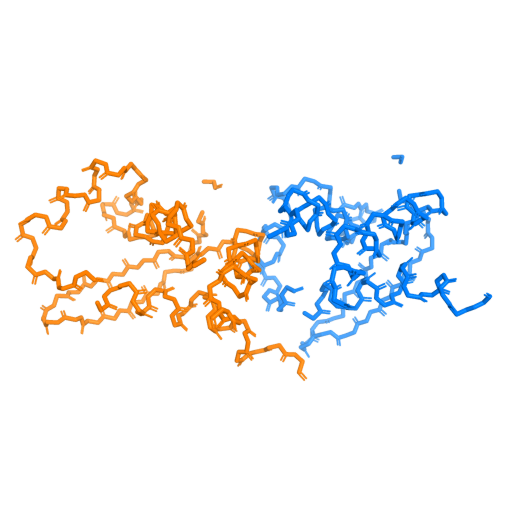101 7.904 21.876 1.00 53.96 95 GLU B N 1
ATOM 1380 C CA . GLU B 1 96 ? 30.897 7.129 22.131 1.00 54.55 95 GLU B CA 1
ATOM 1381 C C . GLU B 1 96 ? 29.682 7.988 21.814 1.00 44.25 95 GLU B C 1
ATOM 1382 O O . GLU B 1 96 ? 28.733 7.531 21.176 1.00 49.53 95 GLU B O 1
ATOM 1388 N N . ALA B 1 97 ? 29.720 9.239 22.262 1.00 29.78 96 ALA B N 1
ATOM 1389 C CA . ALA B 1 97 ? 28.624 10.170 22.011 1.00 34.46 96 ALA B CA 1
ATOM 1390 C C . ALA B 1 97 ? 28.598 10.688 20.574 1.00 39.41 96 ALA B C 1
ATOM 1391 O O . ALA B 1 97 ? 27.570 11.175 20.106 1.00 42.02 96 ALA B O 1
ATOM 1393 N N . ILE B 1 98 ? 29.730 10.593 19.885 1.00 44.14 97 ILE B N 1
ATOM 1394 C CA . ILE B 1 98 ? 29.814 11.008 18.488 1.00 42.78 97 ILE B CA 1
ATOM 1395 C C . ILE B 1 98 ? 29.093 9.989 17.606 1.00 39.91 97 ILE B C 1
ATOM 1396 O O . ILE B 1 98 ? 28.481 10.340 16.596 1.00 24.42 97 ILE B O 1
ATOM 1401 N N . ASN B 1 99 ? 29.158 8.724 18.011 1.00 43.15 98 ASN B N 1
ATOM 1402 C CA . ASN B 1 99 ? 28.549 7.638 17.253 1.00 45.34 98 ASN B CA 1
ATOM 1403 C C . ASN B 1 99 ? 27.049 7.506 17.508 1.00 49.56 98 ASN B C 1
ATOM 1404 O O . ASN B 1 99 ? 26.306 7.075 16.629 1.00 63.63 98 ASN B O 1
ATOM 1409 N N . LYS B 1 100 ? 26.610 7.868 18.711 1.00 36.08 99 LYS B N 1
ATOM 1410 C CA . LYS B 1 100 ? 25.184 7.859 19.036 1.00 39.71 99 LYS B CA 1
ATOM 1411 C C . LYS B 1 100 ? 24.471 8.980 18.293 1.00 40.43 99 LYS B C 1
ATOM 1412 O O . LYS B 1 100 ? 23.371 8.797 17.772 1.00 56.37 99 LYS B O 1
ATOM 1418 N N . TRP B 1 101 ? 25.115 10.142 18.254 1.00 41.01 100 TRP B N 1
ATOM 1419 C CA . TRP B 1 101 ? 24.610 11.287 17.514 1.00 27.73 100 TRP B CA 1
ATOM 1420 C C . TRP B 1 101 ? 24.426 10.917 16.051 1.00 47.34 100 TRP B C 1
ATOM 1421 O O . TRP B 1 101 ? 23.331 11.032 15.505 1.00 55.50 100 TRP B O 1
ATOM 1432 N N . PHE B 1 102 ? 25.510 10.460 15.435 1.00 35.70 101 PHE B N 1
ATOM 1433 C CA . PHE B 1 102 ? 25.497 10.015 14.048 1.00 42.16 101 PHE B CA 1
ATOM 1434 C C . PHE B 1 102 ? 24.489 8.894 13.778 1.00 40.10 101 PHE B C 1
ATOM 1435 O O . PHE B 1 102 ? 23.906 8.827 12.695 1.00 41.61 101 PHE B O 1
ATOM 1443 N N . GLU B 1 103 ? 24.242 8.026 14.752 1.00 31.91 102 GLU B N 1
ATOM 1444 C CA . GLU B 1 103 ? 23.350 6.887 14.515 1.00 41.64 102 GLU B CA 1
ATOM 1445 C C . GLU B 1 103 ? 21.894 7.146 14.092 1.00 65.39 102 GLU B C 1
ATOM 1446 O O . GLU B 1 103 ? 21.403 6.480 13.181 1.00 76.47 102 GLU B O 1
ATOM 1452 N N . TYR B 1 104 ? 21.196 8.084 14.724 1.00 75.81 103 TYR B N 1
ATOM 1453 C CA . TYR B 1 104 ? 19.805 8.339 14.335 1.00 84.14 103 TYR B CA 1
ATOM 1454 C C . TYR B 1 104 ? 19.616 9.521 13.381 1.00 80.45 103 TYR B C 1
ATOM 1455 O O . TYR B 1 104 ? 18.553 9.689 12.782 1.00 95.64 103 TYR B O 1
ATOM 1464 N N . ASN B 1 105 ? 20.654 10.337 13.259 1.00 54.24 104 ASN B N 1
ATOM 1465 C CA . ASN B 1 105 ? 20.647 11.540 12.423 1.00 50.61 104 ASN B CA 1
ATOM 1466 C C . ASN B 1 105 ? 20.525 11.469 10.892 1.00 60.26 104 ASN B C 1
ATOM 1467 O O . ASN B 1 105 ? 19.871 12.319 10.288 1.00 75.40 104 ASN B O 1
ATOM 1472 N N . ASP B 1 106 ? 21.173 10.493 10.264 1.00 55.15 105 ASP B N 1
ATOM 1473 C CA . ASP B 1 106 ? 21.204 10.424 8.795 1.00 64.57 105 ASP B CA 1
ATOM 1474 C C . ASP B 1 106 ? 21.924 11.618 8.164 1.00 62.70 105 ASP B C 1
ATOM 1475 O O . ASP B 1 106 ? 21.432 12.214 7.205 1.00 64.68 105 ASP B O 1
ATOM 1480 N N . VAL B 1 107 ? 23.092 11.954 8.699 1.00 58.38 106 VAL B N 1
ATOM 1481 C CA . VAL B 1 107 ? 23.936 12.991 8.116 1.00 44.72 106 VAL B CA 1
ATOM 1482 C C . VAL B 1 107 ? 25.259 12.376 7.669 1.00 37.21 106 VAL B C 1
ATOM 1483 O O . VAL B 1 107 ? 25.912 11.667 8.433 1.00 35.97 106 VAL B O 1
ATOM 1487 N N . ASN B 1 108 ? 25.637 12.637 6.421 1.00 36.66 107 ASN B N 1
ATOM 1488 C CA . ASN B 1 108 ? 26.857 12.075 5.850 1.00 39.74 107 ASN B CA 1
ATOM 1489 C C . ASN B 1 108 ? 28.101 12.596 6.566 1.00 46.57 107 ASN B C 1
ATOM 1490 O O . ASN B 1 108 ? 28.355 13.801 6.584 1.00 55.90 107 ASN B O 1
ATOM 1495 N N . PRO B 1 109 ? 28.869 11.676 7.175 1.00 46.08 108 PRO B N 1
ATOM 1496 C CA . PRO B 1 109 ? 30.094 11.962 7.933 1.00 44.91 108 PRO B CA 1
ATOM 1497 C C . PRO B 1 109 ? 31.153 12.696 7.116 1.00 47.08 108 PRO B C 1
ATOM 1498 O O . PRO B 1 109 ? 31.673 13.716 7.569 1.00 46.04 108 PRO B O 1
ATOM 1510 N N . ASP B 1 111 ? 31.044 14.597 4.730 1.00 33.12 110 ASP B N 1
A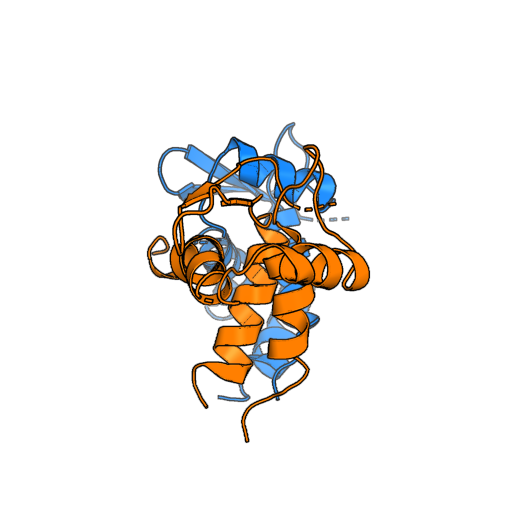TOM 1511 C CA . ASP B 1 111 ? 30.730 15.991 4.417 1.00 33.63 110 ASP B CA 1
ATOM 1512 C C . ASP B 1 111 ? 30.926 16.857 5.650 1.00 34.40 110 ASP B C 1
ATOM 1513 O O . ASP B 1 111 ? 31.631 17.864 5.612 1.00 36.22 110 ASP B O 1
ATOM 1518 N N . LEU B 1 112 ? 30.289 16.449 6.745 1.00 38.26 111 LEU B N 1
ATOM 1519 C CA . LEU B 1 112 ? 30.406 17.138 8.027 1.00 38.74 111 LEU B CA 1
ATOM 1520 C C . LEU B 1 112 ? 31.873 17.227 8.445 1.00 41.55 111 LEU B C 1
ATOM 1521 O O . LEU B 1 112 ? 32.282 18.168 9.127 1.00 50.86 111 LEU B O 1
ATOM 1526 N N . PHE B 1 113 ? 32.661 16.253 8.002 1.00 32.99 112 PHE B N 1
ATOM 1527 C CA . PHE B 1 113 ? 34.096 16.236 8.249 1.00 20.36 112 PHE B CA 1
ATOM 1528 C C . PHE B 1 113 ? 34.842 17.252 7.386 1.00 37.37 112 PHE B C 1
ATOM 1529 O O . PHE B 1 113 ? 35.660 18.021 7.890 1.00 42.78 112 PHE B O 1
ATOM 1537 N N . VAL B 1 114 ? 34.560 17.245 6.085 1.00 29.21 113 VAL B N 1
ATOM 1538 C CA . VAL B 1 114 ? 35.207 18.166 5.151 1.00 28.98 113 VAL B CA 1
ATOM 1539 C C . VAL B 1 114 ? 34.856 19.623 5.481 1.00 30.97 113 VAL B C 1
ATOM 1540 O O . VAL B 1 114 ? 35.694 20.517 5.335 1.00 40.26 113 VAL B O 1
ATOM 1544 N N . TRP B 1 115 ? 33.631 19.854 5.950 1.00 23.13 114 TRP B N 1
ATOM 1545 C CA . TRP B 1 115 ? 33.218 21.190 6.381 1.00 32.41 114 TRP B CA 1
ATOM 1546 C C . TRP B 1 115 ? 33.965 21.632 7.634 1.00 41.94 114 TRP B C 1
ATOM 1547 O O . TRP B 1 115 ? 34.429 22.771 7.718 1.00 38.60 114 TRP B O 1
ATOM 1558 N N . LEU B 1 116 ? 34.065 20.732 8.608 1.00 21.07 115 LEU B N 1
ATOM 1559 C CA . LEU B 1 116 ? 34.770 21.020 9.852 1.00 20.83 115 LEU B CA 1
ATOM 1560 C C . LEU B 1 116 ? 36.256 21.289 9.607 1.00 21.96 115 LEU B C 1
ATOM 1561 O O . LEU B 1 116 ? 36.907 21.950 10.411 1.00 20.49 115 LEU B O 1
ATOM 1566 N N . VAL B 1 117 ? 36.787 20.786 8.497 1.00 20.30 116 VAL B N 1
ATOM 1567 C CA . VAL B 1 117 ? 38.157 21.100 8.108 1.00 20.20 116 VAL B CA 1
ATOM 1568 C C . VAL B 1 117 ? 38.199 22.458 7.405 1.00 54.43 116 VAL B C 1
ATOM 1569 O O . VAL B 1 117 ? 39.116 23.252 7.621 1.00 60.72 116 VAL B O 1
ATOM 1573 N N . ASP B 1 118 ? 37.183 22.722 6.587 1.00 55.59 117 ASP B N 1
ATOM 1574 C CA . ASP B 1 118 ? 37.081 23.958 5.811 1.00 63.30 117 ASP B CA 1
ATOM 1575 C C . ASP B 1 118 ? 36.991 25.203 6.691 1.00 62.29 117 ASP B C 1
ATOM 1576 O O . ASP B 1 118 ? 37.412 26.285 6.289 1.00 76.26 117 ASP B O 1
ATOM 1581 N N . GLU B 1 119 ? 36.445 25.046 7.892 1.00 53.85 118 GLU B N 1
ATOM 1582 C CA . GLU B 1 119 ? 36.203 26.187 8.770 1.00 55.70 118 GLU B CA 1
ATOM 1583 C C . GLU B 1 119 ? 37.177 26.273 9.943 1.00 51.79 118 GLU B C 1
ATOM 1584 O O . GLU B 1 119 ? 37.273 27.312 10.597 1.00 57.89 118 GLU B O 1
ATOM 1590 N N . ASN B 1 120 ? 37.891 25.184 10.212 1.00 48.67 119 ASN B N 1
ATOM 1591 C CA . ASN B 1 120 ? 38.859 25.167 11.303 1.00 31.10 119 ASN B CA 1
ATOM 1592 C C . ASN B 1 120 ? 40.301 25.199 10.803 1.00 21.29 119 ASN B C 1
ATOM 1593 O O . ASN B 1 120 ? 41.087 26.047 11.218 1.00 37.78 119 ASN B O 1
ATOM 1598 N N . LEU B 1 121 ? 40.637 24.285 9.897 1.00 26.31 120 LEU B N 1
ATOM 1599 C CA . LEU B 1 121 ? 42.023 24.092 9.474 1.00 41.52 120 LEU B CA 1
ATOM 1600 C C . LEU B 1 121 ? 42.376 24.845 8.184 1.00 49.79 120 LEU B C 1
ATOM 1601 O O . LEU B 1 121 ? 43.457 25.430 8.079 1.00 59.72 120 LEU B O 1
ATOM 1606 N N . VAL B 1 122 ? 41.471 24.832 7.209 1.00 43.76 121 VAL B N 1
ATOM 1607 C CA . VAL B 1 122 ? 41.696 25.520 5.940 1.00 32.17 121 VAL B CA 1
ATOM 1608 C C . VAL B 1 122 ? 41.608 27.039 6.125 1.00 34.53 121 VAL B C 1
ATOM 1609 O O . VAL B 1 122 ? 42.204 27.804 5.364 1.00 44.53 121 VAL B O 1
ATOM 1613 N N . THR B 1 123 ? 40.881 27.467 7.157 1.00 31.30 122 THR B N 1
ATOM 1614 C CA . THR B 1 123 ? 40.751 28.890 7.474 1.00 32.35 122 THR B CA 1
ATOM 1615 C C . THR B 1 123 ? 42.079 29.508 7.923 1.00 40.72 122 THR B C 1
ATOM 1616 O O . THR B 1 123 ? 42.217 30.733 7.954 1.00 55.43 122 THR B O 1
ATOM 1620 N N . LEU B 1 124 ? 43.047 28.665 8.274 1.00 34.80 123 LEU B N 1
ATOM 1621 C CA . LEU B 1 124 ? 44.407 29.129 8.540 1.00 37.59 123 LEU B CA 1
ATOM 1622 C C . LEU B 1 124 ? 45.119 29.501 7.249 1.00 45.87 123 LEU B C 1
ATOM 1623 O O . LEU B 1 124 ? 45.539 30.642 7.071 1.00 46.65 123 LEU B O 1
ATOM 1628 N N . PHE B 1 125 ? 45.250 28.528 6.353 1.00 52.23 124 PHE B N 1
ATOM 1629 C CA . PHE B 1 125 ? 45.959 28.723 5.090 1.00 57.07 124 PHE B CA 1
ATOM 1630 C C . PHE B 1 125 ? 45.296 29.780 4.207 1.00 62.51 124 PHE B C 1
ATOM 1631 O O . PHE B 1 125 ? 45.961 30.435 3.406 1.00 72.53 124 PHE B O 1
ATOM 1639 N N . LYS B 1 126 ? 43.986 29.941 4.355 1.00 59.54 125 LYS B N 1
ATOM 1640 C CA . LYS B 1 126 ? 43.251 30.943 3.589 1.00 51.25 125 LYS B CA 1
ATOM 1641 C C . LYS B 1 126 ? 43.122 32.264 4.345 1.00 53.18 125 LYS B C 1
ATOM 1642 O O . LYS B 1 126 ? 42.275 33.089 4.014 1.00 68.00 125 LYS B O 1
ATOM 1648 N N . GLY B 1 127 ? 43.964 32.461 5.356 1.00 36.92 126 GLY B N 1
ATOM 1649 C CA . GLY B 1 127 ? 43.906 33.668 6.163 1.00 39.76 126 GLY B CA 1
ATOM 1650 C C . GLY B 1 127 ? 45.240 34.177 6.682 1.00 43.20 126 GLY B C 1
ATOM 1651 O O . GLY B 1 127 ? 45.321 35.281 7.215 1.00 39.66 126 GLY B O 1
ATOM 1652 N N . SER B 1 128 ? 46.286 33.371 6.527 1.00 46.91 127 SER B N 1
ATOM 1653 C CA . SER B 1 128 ? 47.625 33.733 6.995 1.00 61.95 127 SER B CA 1
ATOM 1654 C C . SER B 1 128 ? 48.496 34.327 5.894 1.00 67.96 127 SER B C 1
ATOM 1655 O O . SER B 1 128 ? 48.398 33.919 4.737 1.00 76.57 127 SER B O 1
ATOM 1658 N N . LYS B 1 129 ? 49.344 35.285 6.270 1.00 67.25 128 LYS B N 1
ATOM 1659 C CA . LYS B 1 129 ? 50.418 35.797 5.409 1.00 64.05 128 LYS B CA 1
ATOM 1660 C C . LYS B 1 129 ? 49.980 36.170 3.993 1.00 57.65 128 LYS B C 1
ATOM 1661 O O . LYS B 1 129 ? 50.728 36.801 3.249 1.00 57.13 128 LYS B O 1
#

Secondary structure (DSSP, 8-state):
---S-EEEEEETTEEEEEEPPPHHHHHHHHHHHIIIIITT----SHHHHHHHHHHHHHBBSSSSB--SHHHHHHHHHHH-----HHHHHHHHHTHHHH--/---S--EEEEETTEEEEE----HHHHHHHHHHHIIIII-----STTHHHHHHHHTTSBBSSSSB--SHHHHHHHHHHH-----HHHHHHHHHTHHHHTT--

InterPro domains:
  IPR049156 Phage tail assembly spiral chaperone protein TAC-like [PF21822] (14-125)

Radius of gyration: 18.7 Å; Cα contacts (8 Å, |Δi|>4): 242; chains: 2; bounding box: 56×41×34 Å

B-factor: mean 50.13, std 22.61, range [12.31, 130.85]

Solvent-accessible surface area: 12201 Å² total

Sequence (201 aa):
GYTNTIIKTEIDEKVIKAFKLDALTRSKLFFKLTTKLAVPFHLDQETFEETQLILFGSIVEDGEALATPEAINKWFEYNDVNPDLFVWLVDENLVTLFKGGYTNTIIKTEIDEKVIKAFKLDALTRSKLFFKLTTKLAVPHLDQETFEETQLILFGSIVEDGEALATPEAINKWFEYNDVNPDLFVWLVDENLVTLFKGSK

Organism: Vibrio cholerae serotype O1 biovar El Tor (NCBI:txid686)

Nearest PDB structures (foldseek):
  5ir0-assembly2_B  TM=1.010E+00  e=1.148E-18  Vibrio cholerae O1 biovar El Tor
  5ir0-assembly1_A  TM=9.923E-01  e=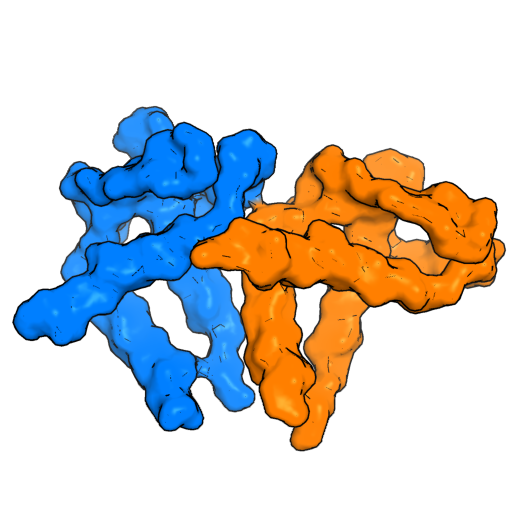2.303E-15  Vibrio cholerae O1 biovar El Tor
  5ir0-assembly1_A  TM=1.010E+00  e=1.030E-18  Vibrio cholerae O1 biovar El Tor
  5ir0-assembly2_B  TM=9.823E-01  e=2.744E-15  Vibrio cholerae O1 biovar El Tor
  1ckm-assembly1_A  TM=6.537E-01  e=8.635E+00  Paramecium bursaria Chlorella virus 1

Foldseek 3Di:
DFDLDKDWDDFDHDIWIFGAGDPVVQVVLLVCCCVQPNVVCPHDDVSVVVVLLVLLQRTDDPSDTNNDPVRSVVVCVVVVGDSVSSVVSCCVHHVVVVVD/DFDLPKDWDAAPHDTWIFGADDPVRLVVLLCCCCVQPVVCVGDDVSVVVVCLVLLQRIADPNHTNNDVVSSVVCVVPPPGPVVSVVVSCVPRRVCDVVPDD